Protein AF-A0A2L0BEW5-F1 (afdb_monomer_lite)

Secondary structure (DSSP, 8-state):
-HHHHHHHHHHHB-HHHHHHHHH-HHHHHHHHHHHHHHHHHHHHHHHH-TT-------SS-HHHHHHHHHHHTT--TTSPB---HHHHHHHHHHHHHH--SS--SSHHHHHHHHHHHHHHHHHHHHHS-HHIIIIII---HHHHHHHHHHHHHHHHHTSPPTT--HHHHHHHHHHHHHHHS-S-----TTS-S-----SHHHHHHHHTT-SS-SS----PPP-GGGG-

Sequence (228 aa):
FIETSCRHLRRIFNEDVIRQLMGSGEVISELEREWEQLQKDREALRQIFPSGESKVALPCNLQRMIWNVQKIFHINKRVATDLSPLRVIQGVRELLQKCLIVAGDDHLSKQANENATLLFQCLVRSTLCTKLVSEEFRLSTEAFEWLIGEIETRFQQAQVNPGEMVGALAAQSLGEPATQMTLNTFHFAGVSSKNVTLGVPRLKEIINISKKPKAPSLTVFLTGVAAR

Organism: NCBI:txid2055684

Radius of gyration: 24.94 Å; chains: 1; bounding box: 55×38×66 Å

Structure (mmCIF, N/CA/C/O backbone):
data_AF-A0A2L0BEW5-F1
#
_entry.id   AF-A0A2L0BEW5-F1
#
loop_
_atom_site.group_PDB
_atom_site.id
_atom_site.type_symbol
_atom_site.label_atom_id
_atom_site.label_alt_id
_atom_site.label_comp_id
_atom_site.label_asym_id
_atom_site.label_entity_id
_atom_site.label_seq_id
_atom_site.pdbx_PDB_ins_code
_atom_site.Cartn_x
_atom_site.Cartn_y
_atom_site.Cartn_z
_atom_site.occupancy
_atom_site.B_iso_or_equiv
_atom_site.auth_seq_id
_atom_site.auth_comp_id
_atom_site.auth_asym_id
_atom_site.auth_atom_id
_atom_site.pdbx_PDB_model_num
ATOM 1 N N . PHE A 1 1 ? -3.597 -14.536 -34.373 1.00 34.50 1 PHE A N 1
ATOM 2 C CA . PHE A 1 1 ? -3.326 -14.084 -32.991 1.00 34.50 1 PHE A CA 1
ATOM 3 C C . PHE A 1 1 ? -1.874 -13.642 -32.775 1.00 34.50 1 PHE A C 1
ATOM 5 O O . PHE A 1 1 ? -1.685 -12.578 -32.201 1.00 34.50 1 PHE A O 1
ATOM 12 N N . ILE A 1 2 ? -0.859 -14.363 -33.276 1.00 33.19 2 ILE A N 1
ATOM 13 C CA . ILE A 1 2 ? 0.565 -13.995 -33.099 1.00 33.19 2 ILE A CA 1
ATOM 14 C C . ILE A 1 2 ? 0.977 -12.764 -33.942 1.00 33.19 2 ILE A C 1
ATOM 16 O O . ILE A 1 2 ? 1.593 -11.841 -33.416 1.00 33.19 2 ILE A O 1
ATOM 20 N N . GLU A 1 3 ? 0.556 -12.663 -35.211 1.00 29.91 3 GLU A N 1
ATOM 21 C CA . GLU A 1 3 ? 0.899 -11.508 -36.074 1.00 29.91 3 GLU A CA 1
ATOM 22 C C . GLU A 1 3 ? 0.332 -10.165 -35.578 1.00 29.91 3 GLU A C 1
ATOM 24 O O . GLU A 1 3 ? 0.984 -9.123 -35.682 1.00 29.91 3 GLU A O 1
ATOM 29 N N . THR A 1 4 ? -0.870 -10.183 -34.994 1.00 41.12 4 THR A N 1
ATOM 30 C CA . THR A 1 4 ? -1.498 -9.009 -34.371 1.00 41.12 4 THR A CA 1
ATOM 31 C C . THR A 1 4 ? -0.741 -8.548 -33.122 1.00 41.12 4 THR A C 1
ATOM 33 O O . THR A 1 4 ? -0.600 -7.342 -32.923 1.00 41.12 4 THR A O 1
ATOM 36 N N . SER A 1 5 ? -0.178 -9.478 -32.338 1.00 59.88 5 SER A N 1
ATOM 37 C CA . SER A 1 5 ? 0.669 -9.152 -31.181 1.00 59.88 5 SER A CA 1
ATOM 38 C C . SER A 1 5 ? 2.030 -8.593 -31.592 1.00 59.88 5 SER A C 1
ATOM 40 O O . SER A 1 5 ? 2.465 -7.599 -31.022 1.00 59.88 5 SER A O 1
ATOM 42 N N . CYS A 1 6 ? 2.689 -9.136 -32.622 1.00 59.78 6 CYS A N 1
ATOM 43 C CA . CYS A 1 6 ? 3.991 -8.621 -33.069 1.00 59.78 6 CYS A CA 1
ATOM 44 C C . CYS A 1 6 ? 3.913 -7.181 -33.599 1.00 59.78 6 CYS A C 1
ATOM 46 O O . CYS A 1 6 ? 4.795 -6.371 -33.317 1.00 59.78 6 CYS A O 1
ATOM 48 N N . ARG A 1 7 ? 2.849 -6.827 -34.337 1.00 68.75 7 ARG A N 1
ATOM 49 C CA . ARG A 1 7 ? 2.647 -5.446 -34.813 1.00 68.75 7 ARG A CA 1
ATOM 50 C C . ARG A 1 7 ? 2.382 -4.475 -33.659 1.00 68.75 7 ARG A C 1
ATOM 52 O O . ARG A 1 7 ? 2.822 -3.330 -33.719 1.00 68.75 7 ARG A O 1
ATOM 59 N N . HIS A 1 8 ? 1.670 -4.927 -32.629 1.00 78.38 8 HIS A N 1
ATOM 60 C CA . HIS A 1 8 ? 1.409 -4.152 -31.415 1.00 78.38 8 HIS A CA 1
ATOM 61 C C . HIS A 1 8 ? 2.692 -3.933 -30.604 1.00 78.38 8 HIS A C 1
ATOM 63 O O . HIS A 1 8 ? 3.023 -2.794 -30.289 1.00 78.38 8 HIS A O 1
ATOM 69 N N . LEU A 1 9 ? 3.488 -4.983 -30.390 1.00 77.62 9 LEU A N 1
ATOM 70 C CA . LEU A 1 9 ? 4.777 -4.904 -29.693 1.00 77.62 9 LEU A CA 1
ATOM 71 C C . LEU A 1 9 ? 5.777 -3.981 -30.408 1.00 77.62 9 LEU A C 1
ATOM 73 O O . LEU A 1 9 ? 6.430 -3.183 -29.746 1.00 77.62 9 LEU A O 1
ATOM 77 N N . ARG A 1 10 ? 5.816 -3.987 -31.749 1.00 79.62 10 ARG A N 1
ATOM 78 C CA . ARG A 1 10 ? 6.629 -3.055 -32.565 1.00 79.62 10 ARG A CA 1
ATOM 79 C C . ARG A 1 10 ? 6.253 -1.580 -32.434 1.00 79.62 10 ARG A C 1
ATOM 81 O O . ARG A 1 10 ? 7.044 -0.722 -32.801 1.00 79.62 10 ARG A O 1
ATOM 88 N N . ARG A 1 11 ? 5.056 -1.263 -31.933 1.00 82.81 11 ARG A N 1
ATOM 89 C CA . ARG A 1 11 ? 4.660 0.121 -31.613 1.00 82.81 11 ARG A CA 1
ATOM 90 C C . ARG A 1 11 ? 5.067 0.538 -30.205 1.00 82.81 11 ARG A C 1
ATOM 92 O O . ARG A 1 11 ? 4.994 1.719 -29.885 1.00 82.81 11 ARG A O 1
ATOM 99 N N . ILE A 1 12 ? 5.377 -0.433 -29.353 1.00 83.50 12 ILE A N 1
ATOM 100 C CA . ILE A 1 12 ? 5.594 -0.237 -27.923 1.00 83.50 12 ILE A CA 1
ATOM 101 C C . ILE A 1 12 ? 7.079 -0.254 -27.613 1.00 83.50 12 ILE A C 1
ATOM 103 O O . ILE A 1 12 ? 7.529 0.613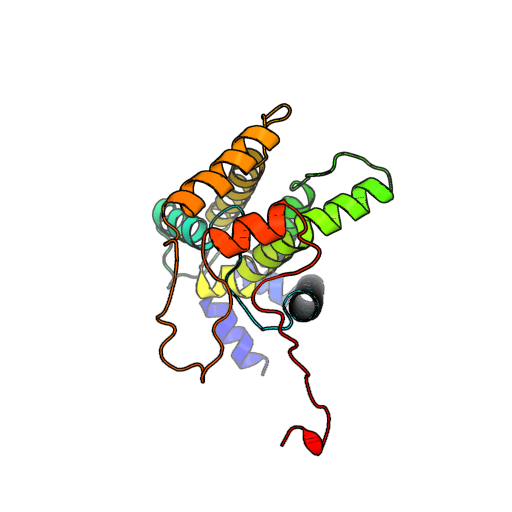 -26.879 1.00 83.50 12 ILE A O 1
ATOM 107 N N . PHE A 1 13 ? 7.815 -1.206 -28.174 1.00 87.75 13 PHE A N 1
ATOM 108 C CA . PHE A 1 13 ? 9.199 -1.489 -27.828 1.00 87.75 13 PHE A CA 1
ATOM 109 C C . PHE A 1 13 ? 10.140 -1.239 -29.002 1.00 87.75 13 PHE A C 1
ATOM 111 O O . PHE A 1 13 ? 9.753 -1.366 -30.166 1.00 87.75 13 PHE A O 1
ATOM 118 N N . ASN A 1 14 ? 11.392 -0.926 -28.680 1.00 88.62 14 ASN A N 1
ATOM 119 C CA . ASN A 1 14 ? 12.467 -0.858 -29.663 1.00 88.62 14 ASN A CA 1
ATOM 120 C C . ASN A 1 14 ? 12.788 -2.247 -30.245 1.00 88.62 14 ASN A C 1
ATOM 122 O O . ASN A 1 14 ? 12.535 -3.280 -29.620 1.00 88.62 14 ASN A O 1
ATOM 126 N N . GLU A 1 15 ? 13.386 -2.271 -31.440 1.00 84.56 15 GLU A N 1
ATOM 127 C CA . GLU A 1 15 ? 13.780 -3.502 -32.149 1.00 84.56 15 GLU A CA 1
ATOM 128 C C . GLU A 1 15 ? 14.631 -4.442 -31.279 1.00 84.56 15 GLU A C 1
ATOM 130 O O . GLU A 1 15 ? 14.416 -5.655 -31.300 1.00 84.56 15 GLU A O 1
ATOM 135 N N . ASP A 1 16 ? 15.543 -3.895 -30.471 1.00 85.12 16 ASP A N 1
ATOM 136 C CA . ASP A 1 16 ? 16.427 -4.681 -29.603 1.00 85.12 16 ASP A CA 1
ATOM 137 C C . ASP A 1 16 ? 15.654 -5.433 -28.513 1.00 85.12 16 ASP A C 1
ATOM 139 O O . ASP A 1 16 ? 15.855 -6.633 -28.312 1.00 85.12 16 ASP A O 1
ATOM 143 N N . VAL A 1 17 ? 14.698 -4.760 -27.866 1.00 85.00 17 VAL A N 1
ATOM 144 C CA . VAL A 1 17 ? 13.831 -5.368 -26.846 1.00 85.00 17 VAL A CA 1
ATOM 145 C C . VAL A 1 17 ? 12.940 -6.436 -27.481 1.00 85.00 17 VAL A C 1
ATOM 147 O O . VAL A 1 17 ? 12.744 -7.507 -26.914 1.00 85.00 17 VAL A O 1
ATOM 150 N N . ILE A 1 18 ? 12.442 -6.204 -28.696 1.00 85.00 18 ILE A N 1
ATOM 151 C CA . ILE A 1 18 ? 11.604 -7.177 -29.410 1.00 85.00 18 ILE A CA 1
ATOM 152 C C . ILE A 1 18 ? 12.392 -8.435 -29.764 1.00 85.00 18 ILE A C 1
ATOM 154 O O . ILE A 1 18 ? 11.862 -9.537 -29.625 1.00 85.00 18 ILE A O 1
ATOM 158 N N . ARG A 1 19 ? 13.655 -8.300 -30.179 1.00 84.44 19 ARG A N 1
ATOM 159 C CA . ARG A 1 19 ? 14.526 -9.459 -30.422 1.00 84.44 19 ARG A CA 1
ATOM 160 C C . ARG A 1 19 ? 14.733 -10.277 -29.154 1.00 84.44 19 ARG A C 1
ATOM 162 O O . ARG A 1 19 ? 14.649 -11.498 -29.224 1.00 84.44 19 ARG A O 1
ATOM 169 N N . GLN A 1 20 ? 14.925 -9.627 -28.007 1.00 82.12 20 GLN A N 1
ATOM 170 C CA . GLN A 1 20 ? 15.016 -10.319 -26.717 1.00 82.12 20 GLN A CA 1
ATOM 171 C C . GLN A 1 20 ? 13.705 -11.030 -26.355 1.00 82.12 20 GLN A C 1
ATOM 173 O O . GLN A 1 20 ? 13.729 -12.188 -25.948 1.00 82.12 20 GLN A O 1
ATOM 178 N N . LEU A 1 21 ? 12.556 -10.381 -26.568 1.00 80.81 21 LEU A N 1
ATOM 179 C CA . LEU A 1 21 ? 11.240 -10.967 -26.294 1.00 80.81 21 LEU A CA 1
ATOM 180 C C . LEU A 1 21 ? 10.925 -12.175 -27.180 1.00 80.81 21 LEU A C 1
ATOM 182 O O . LEU A 1 21 ? 10.308 -13.130 -26.719 1.00 80.81 21 LEU A O 1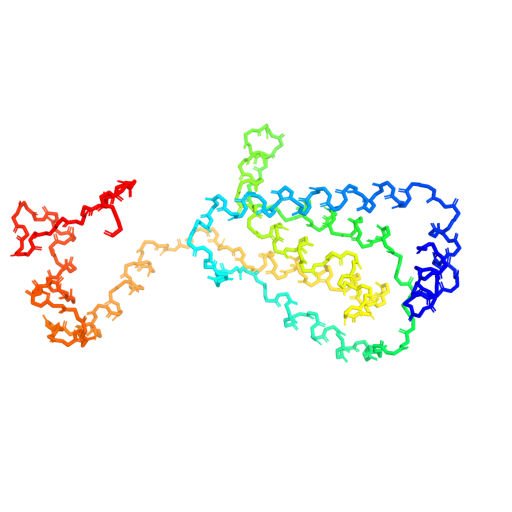
ATOM 186 N N . MET A 1 22 ? 11.329 -12.136 -28.451 1.00 79.44 22 MET A N 1
ATOM 187 C CA . MET A 1 22 ? 11.091 -13.228 -29.399 1.00 79.44 22 MET A CA 1
ATOM 188 C C . MET A 1 22 ? 12.136 -14.346 -29.302 1.00 79.44 22 MET A C 1
ATOM 190 O O . MET A 1 22 ? 11.840 -15.477 -29.678 1.00 79.44 22 MET A O 1
ATOM 194 N N . GLY A 1 23 ? 13.348 -14.039 -28.832 1.00 73.69 23 GLY A N 1
ATOM 195 C CA . GLY A 1 23 ? 14.458 -14.989 -28.733 1.00 73.69 23 GLY A CA 1
ATOM 196 C C . GLY A 1 23 ? 14.490 -15.803 -27.437 1.00 73.69 23 GLY A C 1
ATOM 197 O O . GLY A 1 23 ? 15.063 -16.890 -27.430 1.00 73.69 23 GLY A O 1
ATOM 198 N N . SER A 1 24 ? 13.862 -15.317 -26.362 1.00 76.50 24 SER A N 1
ATOM 199 C CA . SER A 1 24 ? 14.002 -15.895 -25.021 1.00 76.50 24 SER A CA 1
ATOM 200 C C . SER A 1 24 ? 12.669 -16.401 -24.464 1.00 76.50 24 SER A C 1
ATOM 202 O O . SER A 1 24 ? 11.843 -15.621 -23.991 1.00 76.50 24 SER A O 1
ATOM 204 N N . GLY A 1 25 ? 12.479 -17.726 -24.435 1.00 77.38 25 GLY A N 1
ATOM 205 C CA . GLY A 1 25 ? 11.304 -18.361 -23.810 1.00 77.38 25 GLY A CA 1
ATOM 206 C C . GLY A 1 25 ? 11.171 -18.086 -22.303 1.00 77.38 25 GLY A C 1
ATOM 207 O O . GLY A 1 25 ? 10.070 -18.112 -21.759 1.00 77.38 25 GLY A O 1
ATOM 208 N N . GLU A 1 26 ? 12.277 -17.737 -21.642 1.00 84.69 26 GLU A N 1
ATOM 209 C CA . GLU A 1 26 ? 12.308 -17.320 -20.237 1.00 84.69 26 GLU A CA 1
ATOM 210 C C . GLU A 1 26 ? 11.461 -16.064 -19.974 1.00 84.69 26 GLU A C 1
ATOM 212 O O . GLU A 1 26 ? 10.793 -15.978 -18.945 1.00 84.69 26 GLU A O 1
ATOM 217 N N . VAL A 1 27 ? 11.407 -15.118 -20.922 1.00 84.12 27 VAL A N 1
ATOM 218 C CA . VAL A 1 27 ? 10.650 -13.869 -20.737 1.00 84.12 27 VAL A CA 1
ATOM 219 C C . VAL A 1 27 ? 9.151 -14.132 -20.679 1.00 84.12 27 VAL A C 1
ATOM 221 O O . VAL A 1 27 ? 8.446 -13.540 -19.865 1.00 84.12 27 VAL A O 1
ATOM 224 N N . ILE A 1 28 ? 8.665 -15.042 -21.523 1.00 84.75 28 ILE A N 1
ATOM 225 C CA . ILE A 1 28 ? 7.252 -15.426 -21.546 1.00 84.75 28 ILE A CA 1
ATOM 226 C C . ILE A 1 28 ? 6.880 -16.089 -20.217 1.00 84.75 28 ILE A C 1
ATOM 228 O O . ILE A 1 28 ? 5.874 -15.721 -19.619 1.00 84.75 28 ILE A O 1
ATOM 232 N N . SER A 1 29 ? 7.735 -16.979 -19.706 1.00 90.12 29 SER A N 1
ATOM 233 C CA . SER A 1 29 ? 7.512 -17.631 -18.412 1.00 90.12 29 SER A CA 1
ATOM 234 C C . SER A 1 29 ? 7.503 -16.638 -17.239 1.00 90.12 29 SER A C 1
ATOM 236 O O . SER A 1 29 ? 6.677 -16.753 -16.337 1.00 90.12 29 SER A O 1
ATOM 238 N N . GLU A 1 30 ? 8.377 -15.626 -17.234 1.00 90.38 30 GLU A N 1
ATOM 239 C CA . GLU A 1 30 ? 8.349 -14.567 -16.212 1.00 90.38 30 GLU A CA 1
ATOM 240 C C . GLU A 1 30 ? 7.086 -13.698 -16.283 1.00 90.38 30 GLU A C 1
ATOM 242 O O . GLU A 1 30 ? 6.524 -13.360 -15.241 1.00 90.38 30 GLU A O 1
ATOM 247 N N . LEU A 1 31 ? 6.606 -13.376 -17.488 1.00 89.56 31 LEU A N 1
ATOM 248 C CA . LEU A 1 31 ? 5.357 -12.631 -17.685 1.00 89.56 31 LEU A CA 1
ATOM 249 C C . LEU A 1 31 ? 4.130 -13.430 -17.231 1.00 89.56 31 LEU A C 1
ATOM 251 O O . LEU A 1 31 ? 3.224 -12.872 -16.611 1.00 89.56 31 LEU A O 1
ATOM 255 N N . GLU A 1 32 ? 4.101 -14.735 -17.501 1.00 91.56 32 GLU A N 1
ATOM 256 C CA . GLU A 1 32 ? 3.056 -15.631 -16.994 1.00 91.56 32 GLU A CA 1
ATOM 257 C C . GLU A 1 32 ? 3.072 -15.680 -15.462 1.00 91.56 32 GLU A C 1
ATOM 259 O O . GLU A 1 32 ? 2.025 -15.524 -14.832 1.00 91.56 32 GLU A O 1
ATOM 264 N N . ARG A 1 33 ? 4.258 -15.773 -14.846 1.00 93.81 33 ARG A N 1
ATOM 265 C CA . ARG A 1 33 ? 4.409 -15.707 -13.383 1.00 93.81 33 ARG A CA 1
ATOM 266 C C . ARG A 1 33 ? 3.931 -14.377 -12.795 1.00 93.81 33 ARG A C 1
ATOM 268 O O . ARG A 1 33 ? 3.286 -14.372 -11.747 1.00 93.81 33 ARG A O 1
ATOM 275 N N . GLU A 1 34 ? 4.235 -13.251 -13.444 1.00 94.44 34 GLU A N 1
ATOM 276 C CA . GLU A 1 34 ? 3.718 -11.934 -13.045 1.00 94.44 34 GLU A CA 1
ATOM 277 C C . GLU A 1 34 ? 2.183 -11.919 -13.080 1.00 94.44 34 GLU A C 1
ATOM 279 O O . GLU A 1 34 ? 1.541 -11.490 -12.117 1.00 94.44 34 GLU A O 1
ATOM 284 N N . TRP A 1 35 ? 1.590 -12.427 -14.162 1.00 93.88 35 TRP A N 1
ATOM 285 C CA . TRP A 1 35 ? 0.140 -12.491 -14.325 1.00 93.88 35 TRP A CA 1
ATOM 286 C C . TRP A 1 35 ? -0.534 -13.361 -13.258 1.00 93.88 35 TRP A C 1
ATOM 288 O O . TRP A 1 35 ? -1.509 -12.931 -12.637 1.00 93.88 35 TRP A O 1
ATOM 298 N N . GLU A 1 36 ? -0.003 -14.556 -12.997 1.00 96.44 36 GLU A N 1
ATOM 299 C CA . GLU A 1 36 ? -0.511 -15.446 -11.950 1.00 96.44 36 GLU A CA 1
ATOM 300 C C . GLU A 1 36 ? -0.466 -14.785 -10.569 1.00 96.44 36 GLU A C 1
ATOM 302 O O . GLU A 1 36 ? -1.415 -14.909 -9.790 1.00 96.44 36 GLU A O 1
ATOM 307 N N . GLN A 1 37 ? 0.606 -14.049 -10.261 1.00 95.25 37 GLN A N 1
ATOM 308 C CA . GLN A 1 37 ? 0.708 -13.313 -9.003 1.00 95.25 37 GLN A CA 1
ATOM 309 C C . GLN A 1 37 ? -0.359 -12.217 -8.902 1.00 95.25 37 GLN A C 1
ATOM 311 O O . GLN A 1 37 ? -1.030 -12.111 -7.878 1.00 95.25 37 GLN A O 1
ATOM 316 N N . LEU A 1 38 ? -0.572 -11.435 -9.963 1.00 95.06 38 LEU A N 1
ATOM 317 C CA . LEU A 1 38 ? -1.615 -10.403 -9.994 1.00 95.06 38 LEU A CA 1
ATOM 318 C C . LEU A 1 38 ? -3.022 -10.994 -9.843 1.00 95.06 38 LEU A C 1
ATO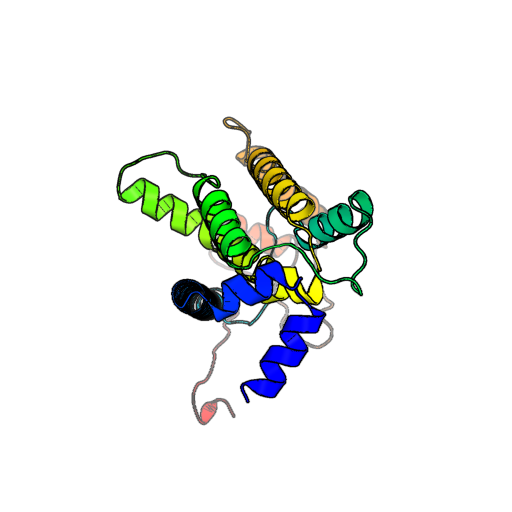M 320 O O . LEU A 1 38 ? -3.894 -10.378 -9.224 1.00 95.06 38 LEU A O 1
ATOM 324 N N . GLN A 1 39 ? -3.256 -12.187 -10.391 1.00 96.19 39 GLN A N 1
ATOM 325 C CA . GLN A 1 39 ? -4.522 -12.889 -10.223 1.00 96.19 39 GLN A CA 1
ATOM 326 C C . GLN A 1 39 ? -4.743 -13.304 -8.761 1.00 96.19 39 GLN A C 1
ATOM 328 O O . GLN A 1 39 ? -5.821 -13.048 -8.219 1.00 96.19 39 GLN A O 1
ATOM 333 N N . LYS A 1 40 ? -3.720 -13.859 -8.100 1.00 95.62 40 LYS A N 1
ATOM 334 C CA . LYS A 1 40 ? -3.767 -14.194 -6.666 1.00 95.62 40 LYS A CA 1
ATOM 335 C C . LYS A 1 40 ? -4.008 -12.955 -5.804 1.00 95.62 40 LYS A C 1
ATOM 337 O O . LYS A 1 40 ? -4.892 -12.967 -4.950 1.00 95.62 40 LYS A O 1
ATOM 342 N N . ASP A 1 41 ? -3.292 -11.866 -6.078 1.00 94.94 41 ASP A N 1
ATOM 343 C CA . ASP A 1 41 ? -3.450 -10.592 -5.368 1.00 94.94 41 ASP A CA 1
ATOM 344 C C . ASP A 1 41 ? -4.887 -10.057 -5.522 1.00 94.94 41 ASP A C 1
ATOM 346 O O . ASP A 1 41 ? -5.502 -9.595 -4.560 1.00 94.94 41 ASP A O 1
ATOM 350 N N . ARG A 1 42 ? -5.481 -10.180 -6.717 1.00 93.62 42 ARG A N 1
ATOM 351 C CA . ARG A 1 42 ? -6.878 -9.797 -6.975 1.00 93.62 42 ARG A CA 1
ATOM 352 C C . ARG A 1 42 ? -7.874 -10.646 -6.184 1.00 93.62 42 ARG A C 1
ATOM 354 O O . ARG A 1 42 ? -8.869 -10.108 -5.694 1.00 93.62 42 ARG A O 1
ATOM 361 N N . GLU A 1 43 ? -7.660 -11.954 -6.102 1.00 94.00 43 GLU A N 1
ATOM 362 C CA . GLU A 1 43 ? -8.512 -12.860 -5.323 1.00 94.00 43 GLU A CA 1
ATOM 363 C C . GLU A 1 43 ? -8.432 -12.538 -3.827 1.00 94.00 43 GLU A C 1
ATOM 365 O O . GLU A 1 43 ? -9.472 -12.385 -3.185 1.00 94.00 43 GLU A O 1
ATOM 370 N N . ALA A 1 44 ? -7.225 -12.313 -3.303 1.00 92.62 44 ALA A N 1
ATOM 371 C CA . ALA A 1 44 ? -7.010 -11.888 -1.923 1.00 92.62 44 ALA A CA 1
ATOM 372 C C . ALA A 1 44 ? -7.699 -10.546 -1.624 1.00 92.62 44 ALA A C 1
ATOM 374 O O . ALA A 1 44 ? -8.436 -10.425 -0.647 1.00 92.62 44 ALA A O 1
ATOM 375 N N . LEU A 1 45 ? -7.552 -9.547 -2.500 1.00 92.00 45 LEU A N 1
ATOM 376 C CA . LEU A 1 45 ? -8.194 -8.240 -2.322 1.00 92.00 45 LEU A CA 1
ATOM 377 C C . LEU A 1 45 ? -9.724 -8.321 -2.301 1.00 92.00 45 LEU A C 1
ATOM 379 O O . LEU A 1 45 ? -10.355 -7.570 -1.564 1.00 92.00 45 LEU A O 1
ATOM 383 N N . ARG A 1 46 ? -10.336 -9.236 -3.061 1.00 91.94 46 ARG A N 1
ATOM 384 C CA . ARG A 1 46 ? -11.794 -9.457 -3.027 1.00 91.94 46 ARG A CA 1
ATOM 385 C C . ARG A 1 46 ? -12.271 -10.066 -1.713 1.00 91.94 46 ARG A C 1
ATOM 387 O O . ARG A 1 46 ? -13.406 -9.818 -1.318 1.00 91.94 46 ARG A O 1
ATOM 394 N N . GLN A 1 47 ? -11.423 -10.851 -1.052 1.00 91.50 47 GLN A N 1
ATOM 395 C CA . GLN A 1 47 ? -11.707 -11.369 0.285 1.00 91.50 47 GLN A CA 1
ATOM 396 C C . GLN A 1 47 ? -11.532 -10.282 1.353 1.00 91.50 47 GLN A C 1
ATOM 398 O O . GLN A 1 47 ? -12.342 -10.204 2.272 1.00 91.50 47 GLN A O 1
ATOM 403 N N . ILE A 1 48 ? -10.521 -9.416 1.209 1.00 90.94 48 ILE A N 1
ATOM 404 C CA . ILE A 1 48 ? -10.251 -8.305 2.138 1.00 90.94 48 ILE A CA 1
ATOM 405 C C . ILE A 1 48 ? -11.319 -7.203 2.024 1.00 90.94 48 ILE A C 1
ATOM 407 O O . ILE A 1 48 ? -11.781 -6.688 3.040 1.00 90.94 48 ILE A O 1
ATOM 411 N N . PHE A 1 49 ? -11.743 -6.861 0.802 1.00 92.25 49 PHE A N 1
ATOM 412 C CA . PHE A 1 49 ? -12.741 -5.824 0.513 1.00 92.25 49 PHE A CA 1
ATOM 413 C C . PHE A 1 49 ? -14.014 -6.422 -0.116 1.00 92.25 49 PHE A C 1
ATOM 415 O O . PHE A 1 49 ? -14.271 -6.224 -1.309 1.00 92.25 49 PHE A O 1
ATOM 422 N N . PRO A 1 50 ? -14.858 -7.124 0.665 1.00 87.50 50 PRO A N 1
ATOM 423 C CA . PRO A 1 50 ? -16.054 -7.794 0.147 1.00 87.50 50 PRO A CA 1
ATOM 424 C C . PRO A 1 50 ? -17.119 -6.819 -0.379 1.00 87.50 50 PRO A C 1
ATOM 426 O O . PRO A 1 50 ? -17.924 -7.183 -1.233 1.00 87.50 50 PRO A O 1
ATOM 429 N N . SER A 1 51 ? -17.119 -5.571 0.100 1.00 85.25 51 SER A N 1
ATOM 430 C CA . SER A 1 51 ? -18.015 -4.499 -0.357 1.00 85.25 51 SER A CA 1
ATOM 431 C C . SER A 1 51 ? -17.620 -3.900 -1.713 1.00 85.25 51 SER A C 1
ATOM 433 O O . SER A 1 51 ? -18.414 -3.171 -2.304 1.00 85.25 51 SER A O 1
ATOM 435 N N . GLY A 1 52 ? -16.412 -4.188 -2.214 1.00 82.50 52 GLY A N 1
ATOM 436 C CA . GLY A 1 52 ? -15.899 -3.636 -3.470 1.00 82.50 52 GLY A CA 1
ATOM 437 C C . GLY A 1 52 ? -15.455 -2.171 -3.393 1.00 82.50 52 GLY A C 1
ATOM 438 O O . GLY A 1 52 ? -15.315 -1.525 -4.431 1.00 82.50 52 GLY A O 1
ATOM 439 N N . GLU A 1 53 ? -15.235 -1.626 -2.194 1.00 84.50 53 GLU A N 1
ATOM 440 C CA . GLU A 1 53 ? -14.717 -0.268 -2.042 1.00 84.50 53 GLU A CA 1
ATOM 441 C C . GLU A 1 53 ? -13.265 -0.179 -2.538 1.00 84.50 53 GLU A C 1
ATOM 443 O O . GLU A 1 53 ? -12.370 -0.853 -2.037 1.00 84.50 53 GLU A O 1
ATOM 448 N N . SER A 1 54 ? -13.030 0.656 -3.553 1.00 78.38 54 SER A N 1
ATOM 449 C CA . SER A 1 54 ? -11.722 0.783 -4.209 1.00 78.38 54 SER A CA 1
ATOM 450 C C . SER A 1 54 ? -10.864 1.926 -3.662 1.00 78.38 54 SER A C 1
ATOM 452 O O . SER A 1 54 ? -9.738 2.124 -4.118 1.00 78.38 54 SER A O 1
ATOM 454 N N . LYS A 1 55 ? -11.403 2.738 -2.746 1.00 85.00 55 LYS A N 1
ATOM 455 C CA . LYS A 1 55 ? -10.700 3.885 -2.166 1.00 85.00 55 LYS A CA 1
ATOM 456 C C . LYS A 1 55 ? -10.046 3.462 -0.861 1.00 85.00 55 LYS A C 1
ATOM 458 O O . LYS A 1 55 ? -10.713 3.315 0.153 1.00 85.00 55 LYS A O 1
ATOM 463 N N . VAL A 1 56 ? -8.730 3.300 -0.904 1.00 87.50 56 VAL A N 1
ATOM 464 C CA . VAL A 1 56 ? -7.909 2.938 0.252 1.00 87.50 56 VAL A CA 1
ATOM 465 C C . VAL A 1 56 ? -6.856 4.012 0.502 1.00 87.50 56 VAL A C 1
ATOM 467 O O . VAL A 1 56 ? -6.316 4.596 -0.440 1.00 87.50 56 VAL A O 1
ATOM 470 N N . ALA A 1 57 ? -6.572 4.288 1.774 1.00 89.75 57 ALA A N 1
ATOM 471 C CA . ALA A 1 57 ? -5.475 5.163 2.163 1.00 89.75 57 ALA A CA 1
ATOM 472 C C . ALA A 1 57 ? -4.187 4.336 2.221 1.00 89.75 57 ALA A C 1
ATOM 474 O O . ALA A 1 57 ? -4.042 3.469 3.080 1.00 89.75 57 ALA A O 1
ATOM 475 N N . LEU A 1 58 ? -3.271 4.587 1.287 1.00 91.88 58 LEU A N 1
ATOM 476 C CA . LEU A 1 58 ? -1.974 3.921 1.216 1.00 91.88 58 LEU A CA 1
ATOM 477 C C . LEU A 1 58 ? -0.850 4.961 1.151 1.00 91.88 58 LEU A C 1
ATOM 479 O O . LEU A 1 58 ? -1.062 6.056 0.615 1.00 91.88 58 LEU A O 1
ATOM 483 N N . PRO A 1 59 ? 0.339 4.641 1.695 1.00 90.50 59 PRO A N 1
ATOM 484 C CA . PRO A 1 59 ? 1.500 5.505 1.566 1.00 90.50 59 PRO A CA 1
ATOM 485 C C . PRO A 1 59 ? 1.922 5.589 0.097 1.00 90.50 59 PRO A C 1
ATOM 487 O O . PRO A 1 59 ? 1.752 4.637 -0.660 1.00 90.50 59 PRO A O 1
ATOM 490 N N . CYS A 1 60 ? 2.527 6.717 -0.277 1.00 90.31 60 CYS A N 1
ATOM 491 C CA . CYS A 1 60 ? 3.023 7.004 -1.627 1.00 90.31 60 CYS A CA 1
ATOM 492 C C . CYS A 1 60 ? 1.925 7.045 -2.710 1.00 90.31 60 CYS A C 1
ATOM 494 O O . CYS A 1 60 ? 1.379 6.034 -3.145 1.00 90.31 60 CYS A O 1
ATOM 496 N N . ASN A 1 61 ? 1.646 8.237 -3.244 1.00 94.06 61 ASN A N 1
ATOM 497 C CA . ASN A 1 61 ? 0.743 8.369 -4.388 1.00 94.06 61 ASN A CA 1
ATOM 498 C C . ASN A 1 61 ? 1.474 8.003 -5.694 1.00 94.06 61 ASN A C 1
ATOM 500 O O . ASN A 1 61 ? 2.019 8.878 -6.372 1.00 94.06 61 ASN A O 1
ATOM 504 N N . LEU A 1 62 ? 1.459 6.713 -6.049 1.00 93.56 62 LEU A N 1
ATOM 505 C CA . LEU A 1 62 ? 2.157 6.190 -7.230 1.00 93.56 62 LEU A CA 1
ATOM 506 C C . LEU A 1 62 ? 1.730 6.884 -8.529 1.00 93.56 62 LEU A C 1
ATOM 508 O O . LEU A 1 62 ? 2.575 7.192 -9.362 1.00 93.56 62 LEU A O 1
ATOM 512 N N . GLN A 1 63 ? 0.441 7.203 -8.688 1.00 93.06 63 GLN A N 1
ATOM 513 C CA . GLN A 1 63 ? -0.053 7.904 -9.880 1.00 93.06 63 GLN A CA 1
ATOM 514 C C . GLN A 1 63 ? 0.603 9.279 -10.041 1.00 93.06 63 GLN A C 1
ATOM 516 O O . GLN A 1 63 ? 1.046 9.641 -11.132 1.00 93.06 63 GLN A O 1
ATOM 521 N N . ARG A 1 64 ? 0.709 10.039 -8.945 1.00 94.88 64 ARG A N 1
ATOM 522 C CA . ARG A 1 64 ? 1.378 11.345 -8.943 1.00 94.88 64 ARG A CA 1
ATOM 523 C C . ARG A 1 64 ? 2.874 11.211 -9.210 1.00 94.88 64 ARG A C 1
ATOM 525 O O . ARG A 1 64 ? 3.434 12.031 -9.928 1.00 94.88 64 ARG A O 1
ATOM 532 N N . MET A 1 65 ? 3.515 10.192 -8.649 1.00 95.25 65 MET A N 1
ATOM 533 C CA . MET A 1 65 ? 4.945 9.952 -8.848 1.00 95.25 65 MET A CA 1
ATOM 534 C C . MET A 1 65 ? 5.257 9.601 -10.302 1.00 95.25 65 MET A C 1
ATOM 536 O O . MET A 1 65 ? 6.136 10.215 -10.896 1.00 95.25 65 MET A O 1
ATOM 540 N N . ILE A 1 66 ? 4.473 8.711 -10.914 1.00 95.00 66 ILE A N 1
ATOM 541 C CA . ILE A 1 66 ? 4.586 8.370 -12.340 1.00 95.00 66 ILE A CA 1
ATOM 542 C C . ILE A 1 66 ? 4.393 9.617 -13.207 1.00 95.00 66 ILE A C 1
ATOM 544 O O . ILE A 1 66 ? 5.155 9.850 -14.144 1.00 95.00 66 ILE A O 1
ATOM 548 N N . TRP A 1 67 ? 3.411 10.458 -12.876 1.00 95.00 67 TRP A N 1
ATOM 549 C CA . TRP A 1 67 ? 3.198 11.716 -13.588 1.00 95.00 67 TRP A CA 1
ATOM 550 C C . TRP A 1 67 ? 4.395 12.672 -13.457 1.00 95.00 67 TRP A C 1
ATOM 552 O O . TRP A 1 67 ? 4.817 13.255 -14.455 1.00 95.00 67 TRP A O 1
ATOM 562 N N . ASN A 1 68 ? 4.985 12.802 -12.263 1.00 95.56 68 ASN A N 1
ATOM 563 C CA . ASN A 1 68 ? 6.193 13.607 -12.056 1.00 95.56 68 ASN A CA 1
ATOM 564 C C . ASN A 1 68 ? 7.359 13.089 -12.910 1.00 95.56 68 ASN A C 1
ATOM 566 O O . ASN A 1 68 ? 8.019 13.879 -13.579 1.00 95.56 68 ASN A O 1
ATOM 570 N N . VAL A 1 69 ? 7.571 11.772 -12.944 1.00 95.31 69 VAL A N 1
ATOM 571 C CA . VAL A 1 69 ? 8.610 11.128 -13.764 1.00 95.31 69 VAL A CA 1
ATOM 572 C C . VAL A 1 69 ? 8.415 11.437 -15.242 1.00 95.31 69 VAL A C 1
ATOM 574 O O . VAL A 1 69 ? 9.348 11.870 -15.914 1.00 95.31 69 VAL A O 1
ATOM 577 N N . GLN A 1 70 ? 7.186 11.317 -15.744 1.00 93.94 70 GLN A N 1
ATOM 578 C CA . GLN A 1 70 ? 6.870 11.667 -17.130 1.00 93.94 70 GLN A CA 1
ATOM 579 C C . GLN A 1 70 ? 7.203 13.122 -17.466 1.00 93.94 70 GLN A C 1
ATOM 581 O O . GLN A 1 70 ? 7.571 13.418 -18.603 1.00 93.94 70 GLN A O 1
ATOM 586 N N . LYS A 1 71 ? 7.081 14.034 -16.495 1.00 94.56 71 LYS A N 1
ATOM 587 C CA . LYS A 1 71 ? 7.443 15.444 -16.665 1.00 94.56 71 LYS A CA 1
ATOM 588 C C . LYS A 1 71 ? 8.948 15.680 -16.613 1.00 94.56 71 LYS A C 1
ATOM 590 O O . LYS A 1 71 ? 9.434 16.412 -17.467 1.00 94.56 71 LYS A O 1
ATOM 595 N N . ILE A 1 72 ? 9.657 15.064 -15.668 1.00 95.12 72 ILE A N 1
ATOM 596 C CA . ILE A 1 72 ? 11.111 15.219 -15.486 1.00 95.12 72 ILE A CA 1
ATOM 597 C C . ILE A 1 72 ? 11.873 14.695 -16.707 1.00 95.12 72 ILE A C 1
ATOM 599 O O . ILE A 1 72 ? 12.739 15.383 -17.232 1.00 95.12 72 ILE A O 1
ATOM 603 N N . PHE A 1 73 ? 11.507 13.510 -17.194 1.00 94.00 73 PHE A N 1
ATOM 604 C CA . PHE A 1 73 ? 12.179 12.856 -18.322 1.00 94.00 73 PHE A CA 1
ATOM 605 C C . PHE A 1 73 ? 11.555 13.199 -19.684 1.00 94.00 73 PHE A C 1
ATOM 607 O O . PHE A 1 73 ? 11.905 12.593 -20.692 1.00 94.00 73 PHE A O 1
ATOM 614 N N . HIS A 1 74 ? 10.610 14.148 -19.730 1.00 92.38 74 HIS A N 1
ATOM 615 C CA . HIS A 1 74 ? 9.927 14.583 -20.955 1.00 92.38 74 HIS A CA 1
ATOM 616 C C . HIS A 1 74 ? 9.396 13.424 -21.821 1.00 92.38 74 HIS A C 1
ATOM 618 O O . HIS A 1 74 ? 9.548 13.400 -23.044 1.00 92.38 74 HIS A O 1
ATOM 624 N N . ILE A 1 75 ? 8.747 12.454 -21.176 1.00 90.56 75 ILE A N 1
ATOM 625 C CA . ILE A 1 75 ? 8.360 11.190 -21.805 1.00 90.56 75 ILE A CA 1
ATOM 626 C C . ILE A 1 75 ? 7.292 11.415 -22.876 1.00 90.56 75 ILE A C 1
ATOM 628 O O . ILE A 1 75 ? 6.205 11.941 -22.613 1.00 90.56 75 ILE A O 1
ATOM 632 N N . ASN A 1 76 ? 7.575 10.947 -24.092 1.00 88.00 76 ASN A N 1
ATOM 633 C CA . ASN A 1 76 ? 6.639 10.983 -25.205 1.00 88.00 76 ASN A CA 1
ATOM 634 C C . ASN A 1 76 ? 5.971 9.618 -25.404 1.00 88.00 76 ASN A C 1
ATOM 636 O O . ASN A 1 76 ? 6.588 8.674 -25.886 1.00 88.00 76 ASN A O 1
ATOM 640 N N . LYS A 1 77 ? 4.665 9.540 -25.132 1.00 85.94 77 LYS A N 1
ATOM 641 C CA . LYS A 1 77 ? 3.891 8.290 -25.230 1.00 85.94 77 LYS A CA 1
ATOM 642 C C . LYS A 1 77 ? 3.793 7.688 -26.640 1.00 85.94 77 LYS A C 1
ATOM 644 O O . LYS A 1 77 ? 3.335 6.554 -26.791 1.00 85.94 77 LYS A O 1
ATOM 649 N N . ARG A 1 78 ? 4.150 8.455 -27.675 1.00 85.81 78 ARG A N 1
ATOM 650 C CA . ARG A 1 78 ? 4.130 8.006 -29.076 1.00 85.81 78 ARG A CA 1
ATOM 651 C C . ARG A 1 78 ? 5.406 7.277 -29.489 1.00 85.81 78 ARG A C 1
ATOM 653 O O . ARG A 1 78 ? 5.389 6.608 -30.516 1.00 85.81 78 ARG A O 1
ATOM 660 N N . VAL A 1 79 ? 6.488 7.450 -28.734 1.00 87.25 79 VAL A N 1
ATOM 661 C CA . VAL A 1 79 ? 7.785 6.838 -29.025 1.00 87.25 79 VAL A CA 1
ATOM 662 C C . VAL A 1 79 ? 7.841 5.464 -28.362 1.00 87.25 79 VAL A C 1
ATOM 664 O O . VAL A 1 79 ? 7.217 5.242 -27.321 1.00 87.25 79 VAL A O 1
ATOM 667 N N . ALA A 1 80 ? 8.544 4.535 -29.004 1.00 87.62 80 ALA A N 1
ATOM 668 C CA . ALA A 1 80 ? 8.795 3.218 -28.445 1.00 87.62 80 ALA A CA 1
ATOM 669 C C . ALA A 1 80 ? 9.737 3.315 -27.231 1.00 87.62 80 ALA A C 1
ATOM 671 O O . ALA A 1 80 ? 10.632 4.158 -27.196 1.00 87.62 80 ALA A O 1
ATOM 672 N N . THR A 1 81 ? 9.508 2.469 -26.228 1.00 89.69 81 THR A N 1
ATOM 673 C CA . THR A 1 81 ? 10.353 2.385 -25.038 1.00 89.69 81 THR A CA 1
ATOM 674 C C . THR A 1 81 ? 11.514 1.408 -25.240 1.00 89.69 81 THR A C 1
ATOM 676 O O . THR A 1 81 ? 11.394 0.381 -25.917 1.00 89.69 81 THR A O 1
ATOM 679 N N . ASP A 1 82 ? 12.645 1.747 -24.633 1.00 91.06 82 ASP A N 1
ATOM 680 C CA . ASP A 1 82 ? 13.838 0.921 -24.461 1.00 91.06 82 ASP A CA 1
ATOM 681 C C . ASP A 1 82 ? 13.738 -0.029 -23.253 1.00 91.06 82 ASP A C 1
ATOM 683 O O . ASP A 1 82 ? 14.547 -0.945 -23.121 1.00 91.06 82 ASP A O 1
ATOM 687 N N . LEU A 1 83 ? 12.746 0.163 -22.381 1.00 91.19 83 LEU A N 1
ATOM 688 C CA . LEU A 1 83 ? 12.596 -0.591 -21.143 1.00 91.19 83 LEU A CA 1
ATOM 689 C C . LEU A 1 83 ? 12.183 -2.043 -21.409 1.00 91.19 83 LEU A C 1
ATOM 691 O O . LEU A 1 83 ? 11.104 -2.324 -21.936 1.00 91.19 83 LEU A O 1
ATOM 695 N N . SER A 1 84 ? 13.036 -2.978 -20.987 1.00 90.44 84 SER A N 1
ATOM 696 C CA . SER A 1 84 ? 12.756 -4.410 -21.081 1.00 90.44 84 SER A CA 1
ATOM 697 C C . SER A 1 84 ? 11.732 -4.858 -20.026 1.00 90.44 84 SER A C 1
ATOM 699 O O . SER A 1 84 ? 11.918 -4.576 -18.838 1.00 90.44 84 SER A O 1
ATOM 701 N N . PRO A 1 85 ? 10.704 -5.635 -20.412 1.00 90.00 85 PRO A N 1
ATOM 702 C CA . PRO A 1 85 ? 9.780 -6.310 -19.498 1.00 90.00 85 PRO A CA 1
ATOM 703 C C . PRO A 1 85 ? 10.427 -7.022 -18.308 1.00 90.00 85 PRO A C 1
ATOM 705 O O . PRO A 1 85 ? 9.967 -6.890 -17.176 1.00 90.00 85 PRO A O 1
ATOM 708 N N . LEU A 1 86 ? 11.537 -7.729 -18.540 1.00 90.75 86 LEU A N 1
ATOM 709 C CA . LEU A 1 86 ? 12.255 -8.421 -17.468 1.00 90.75 86 LEU A CA 1
ATOM 710 C C . LEU A 1 86 ? 12.799 -7.450 -16.424 1.00 90.75 86 LEU A C 1
ATOM 712 O O . LEU A 1 86 ? 12.737 -7.736 -15.229 1.00 90.75 86 LEU A O 1
ATOM 716 N N . ARG A 1 87 ? 13.296 -6.289 -16.865 1.00 93.06 87 ARG A N 1
ATOM 717 C CA . ARG A 1 87 ? 13.830 -5.271 -15.960 1.00 93.06 87 ARG A CA 1
ATOM 718 C C . ARG A 1 87 ? 12.731 -4.686 -15.078 1.00 93.06 87 ARG A C 1
ATOM 720 O O . ARG A 1 87 ? 12.992 -4.426 -13.908 1.00 93.06 87 ARG A O 1
ATOM 727 N N . VAL A 1 88 ? 11.509 -4.546 -15.601 1.00 94.38 88 VAL A N 1
ATOM 728 C CA . VAL A 1 88 ? 10.345 -4.111 -14.811 1.00 94.38 88 VAL A CA 1
ATOM 729 C C . VAL A 1 88 ? 10.026 -5.124 -13.715 1.00 94.38 88 VAL A C 1
ATOM 731 O O . VAL A 1 88 ? 9.966 -4.754 -12.544 1.00 94.38 88 VAL A O 1
ATOM 734 N N . ILE A 1 89 ? 9.893 -6.405 -14.072 1.00 93.81 89 ILE A N 1
ATOM 735 C CA . ILE A 1 89 ? 9.582 -7.478 -13.115 1.00 93.81 89 ILE A CA 1
ATOM 736 C C . ILE A 1 89 ? 10.659 -7.566 -12.028 1.00 93.81 89 ILE A C 1
ATOM 738 O O . ILE A 1 89 ? 10.337 -7.620 -10.840 1.00 93.81 89 ILE A O 1
ATOM 742 N N . GLN A 1 90 ? 11.935 -7.555 -12.421 1.00 94.44 90 GLN A N 1
ATOM 743 C CA . GLN A 1 90 ? 13.060 -7.598 -11.487 1.00 94.44 90 GLN A CA 1
ATOM 744 C C . GLN A 1 90 ? 13.085 -6.365 -10.581 1.00 94.44 90 GLN A C 1
ATOM 746 O O . GLN A 1 90 ? 13.124 -6.519 -9.365 1.00 94.44 90 GLN A O 1
ATOM 751 N N . GLY A 1 91 ? 12.960 -5.160 -11.143 1.00 95.69 91 GLY A N 1
ATOM 752 C CA . GLY A 1 91 ? 12.972 -3.918 -10.369 1.00 95.69 91 GLY A CA 1
ATOM 753 C C . GLY A 1 91 ? 11.817 -3.824 -9.371 1.00 95.69 91 GLY A C 1
ATOM 754 O O . GLY A 1 91 ? 12.017 -3.393 -8.239 1.00 95.69 91 GLY A O 1
ATOM 755 N N . VAL A 1 92 ? 10.617 -4.292 -9.738 1.00 96.00 92 VAL A N 1
ATOM 756 C CA . VAL A 1 92 ? 9.486 -4.374 -8.800 1.00 96.00 92 VAL A CA 1
ATOM 757 C C . VAL A 1 92 ? 9.757 -5.409 -7.705 1.00 96.00 92 VAL A C 1
ATOM 759 O O . VAL A 1 92 ? 9.506 -5.124 -6.538 1.00 96.00 92 VAL A O 1
ATOM 762 N N . ARG A 1 93 ? 10.293 -6.594 -8.032 1.00 94.88 93 ARG A N 1
ATOM 763 C CA . ARG A 1 93 ? 10.647 -7.608 -7.019 1.00 94.88 93 ARG A CA 1
ATOM 764 C C . ARG A 1 93 ? 11.696 -7.083 -6.035 1.00 94.88 93 ARG A C 1
ATOM 766 O O . ARG A 1 93 ? 11.504 -7.225 -4.831 1.00 94.88 93 ARG A O 1
ATOM 773 N N . GLU A 1 94 ? 12.749 -6.447 -6.538 1.00 95.81 94 GLU A N 1
ATOM 774 C CA . GLU A 1 94 ? 13.809 -5.828 -5.733 1.00 95.81 94 GLU A CA 1
ATOM 775 C C . GLU A 1 94 ? 13.257 -4.717 -4.830 1.00 95.81 94 GLU A C 1
ATOM 777 O O . GLU A 1 94 ? 13.556 -4.687 -3.638 1.00 95.81 94 GLU A O 1
ATOM 782 N N . LEU A 1 95 ? 12.398 -3.841 -5.363 1.00 94.94 95 LEU A N 1
ATOM 783 C CA . LEU A 1 95 ? 11.734 -2.795 -4.582 1.00 94.94 95 LEU A CA 1
ATOM 784 C C . LEU A 1 95 ? 10.934 -3.388 -3.419 1.00 94.94 95 LEU A C 1
ATOM 786 O O . LEU A 1 95 ? 11.083 -2.956 -2.280 1.00 94.94 95 LEU A O 1
ATOM 790 N N . LEU A 1 96 ? 10.103 -4.397 -3.692 1.00 93.44 96 LEU A N 1
ATOM 791 C CA . LEU A 1 96 ? 9.255 -5.004 -2.666 1.00 93.44 96 LEU A CA 1
ATOM 792 C C . LEU A 1 96 ? 10.062 -5.741 -1.591 1.00 93.44 96 LEU A C 1
ATOM 794 O O . LEU A 1 96 ? 9.647 -5.743 -0.436 1.00 93.44 96 LEU A O 1
ATOM 798 N N . GLN A 1 97 ? 11.213 -6.321 -1.939 1.00 91.88 97 GLN A N 1
ATOM 799 C CA . GLN A 1 97 ? 12.124 -6.926 -0.960 1.00 91.88 97 GLN A CA 1
ATOM 800 C C . GLN A 1 97 ? 12.748 -5.889 -0.018 1.00 91.88 97 GLN A C 1
ATOM 802 O O . GLN A 1 97 ? 12.978 -6.187 1.151 1.00 91.88 97 GLN A O 1
ATOM 807 N N . LYS A 1 98 ? 12.995 -4.668 -0.504 1.00 91.62 98 LYS A N 1
ATOM 808 C CA . LYS A 1 98 ? 13.534 -3.564 0.304 1.00 91.62 98 LYS A CA 1
ATOM 809 C C . LYS A 1 98 ? 12.483 -2.875 1.178 1.00 91.62 98 LYS A C 1
ATOM 811 O O . LYS A 1 98 ? 12.838 -2.200 2.143 1.00 91.62 98 LYS A O 1
ATOM 816 N N . CYS A 1 99 ? 11.196 -3.032 0.870 1.00 90.19 99 CYS A N 1
ATOM 817 C CA . CYS A 1 99 ? 10.091 -2.502 1.670 1.00 90.19 99 CYS A CA 1
ATOM 818 C C . CYS A 1 99 ? 9.881 -3.327 2.955 1.00 90.19 99 CYS A C 1
ATOM 820 O O . CYS A 1 99 ? 8.913 -4.079 3.082 1.00 90.19 99 CYS A O 1
ATOM 822 N N . LEU A 1 100 ? 10.789 -3.174 3.921 1.00 90.31 100 LEU A N 1
ATOM 823 C CA . LEU A 1 100 ? 10.736 -3.844 5.220 1.00 90.31 100 LEU A CA 1
ATOM 824 C C . LEU A 1 100 ? 10.107 -2.938 6.289 1.00 90.31 100 LEU A C 1
ATOM 826 O O . LEU A 1 100 ? 10.509 -1.788 6.464 1.00 90.31 100 LEU A O 1
ATOM 830 N N . ILE A 1 101 ? 9.121 -3.481 7.004 1.00 92.56 101 ILE A N 1
ATOM 831 C CA . ILE A 1 101 ? 8.481 -2.892 8.190 1.00 92.56 101 ILE A CA 1
ATOM 832 C C . ILE A 1 101 ? 8.873 -3.686 9.438 1.00 92.56 101 ILE A C 1
ATOM 834 O O . ILE A 1 101 ? 9.243 -3.104 10.454 1.00 92.56 101 ILE A O 1
ATOM 838 N N . VAL A 1 102 ? 8.795 -5.018 9.370 1.00 92.75 102 VAL A N 1
ATOM 839 C CA . VAL A 1 102 ? 9.196 -5.902 10.470 1.00 92.75 102 VAL A CA 1
ATOM 840 C C . VAL A 1 102 ? 10.599 -6.417 10.180 1.00 92.75 102 VAL A C 1
ATOM 842 O O . VAL A 1 102 ? 10.801 -7.182 9.239 1.00 92.75 102 VAL A O 1
ATOM 845 N N . ALA A 1 103 ? 11.573 -5.973 10.973 1.00 89.81 103 ALA A N 1
ATOM 846 C CA . ALA A 1 103 ? 12.946 -6.449 10.872 1.00 89.81 103 ALA A CA 1
ATOM 847 C C . ALA A 1 103 ? 13.081 -7.834 11.523 1.00 89.81 103 ALA A C 1
ATOM 849 O O . ALA A 1 103 ? 12.688 -8.015 12.674 1.00 89.81 103 ALA A O 1
ATOM 850 N N . GLY A 1 104 ? 13.665 -8.790 10.802 1.00 91.12 104 GLY A N 1
ATOM 851 C CA . GLY A 1 104 ? 13.966 -10.126 11.315 1.00 91.12 104 GLY A CA 1
ATOM 852 C C . GLY A 1 104 ? 14.091 -11.163 10.201 1.00 91.12 104 GLY A C 1
ATOM 853 O O . GLY A 1 104 ? 13.365 -11.118 9.210 1.00 91.12 104 GLY A O 1
ATOM 854 N N . ASP A 1 105 ? 15.019 -12.105 10.373 1.00 92.25 105 ASP A N 1
ATOM 855 C CA . ASP A 1 105 ? 15.261 -13.193 9.414 1.00 92.25 105 ASP A CA 1
ATOM 856 C C . ASP A 1 105 ? 14.500 -14.481 9.745 1.00 92.25 105 ASP A C 1
ATOM 858 O O . ASP A 1 105 ? 14.473 -15.420 8.935 1.00 92.25 105 ASP A O 1
ATOM 862 N N . ASP A 1 106 ? 13.883 -14.537 10.924 1.00 95.56 106 ASP A N 1
ATOM 863 C CA . ASP A 1 106 ? 13.067 -15.653 11.366 1.00 95.56 106 ASP A CA 1
ATOM 864 C C . ASP A 1 106 ? 11.766 -15.757 10.558 1.00 95.56 106 ASP A C 1
ATOM 866 O O . ASP A 1 106 ? 11.281 -14.807 9.938 1.00 95.56 106 ASP A O 1
ATOM 870 N N . HIS A 1 107 ? 11.195 -16.960 10.554 1.00 94.75 107 HIS A N 1
ATOM 871 C CA . HIS A 1 107 ? 10.002 -17.255 9.766 1.00 94.75 107 HIS A CA 1
ATOM 872 C C . HIS A 1 107 ? 8.803 -16.385 10.183 1.00 94.75 107 HIS A C 1
ATOM 874 O O . HIS A 1 107 ? 8.046 -15.938 9.322 1.00 94.75 107 HIS A O 1
ATOM 880 N N . LEU A 1 108 ? 8.657 -16.089 11.479 1.00 94.94 108 LEU A N 1
ATOM 881 C CA . LEU A 1 108 ? 7.546 -15.277 11.975 1.00 94.94 108 LEU A CA 1
ATOM 882 C C . LEU A 1 108 ? 7.682 -13.820 11.532 1.00 94.94 108 LEU A C 1
ATOM 884 O O . LEU A 1 108 ? 6.707 -13.254 11.042 1.00 94.94 108 LEU A O 1
ATOM 888 N N . SER A 1 109 ? 8.872 -13.227 11.638 1.00 94.56 109 SER A N 1
ATOM 889 C CA . SER A 1 109 ? 9.117 -11.852 11.182 1.00 94.56 109 SER A CA 1
ATOM 890 C C . SER A 1 109 ? 8.883 -11.685 9.684 1.00 94.56 109 SER A C 1
ATOM 892 O O . SER A 1 109 ? 8.233 -10.724 9.272 1.00 94.56 109 SER A O 1
ATOM 894 N N . LYS A 1 110 ? 9.322 -12.650 8.865 1.00 93.00 110 LYS A N 1
ATOM 895 C CA . LYS A 1 110 ? 9.069 -12.643 7.414 1.00 93.00 110 LYS A CA 1
ATOM 896 C C . LYS A 1 110 ? 7.577 -12.675 7.102 1.00 93.00 110 LYS A C 1
ATOM 898 O O . LYS A 1 110 ? 7.089 -11.812 6.375 1.00 93.00 110 LYS A O 1
ATOM 903 N N . GLN A 1 111 ? 6.840 -13.594 7.722 1.00 94.12 111 GLN A N 1
ATOM 904 C CA . GLN A 1 111 ? 5.392 -13.689 7.545 1.00 94.12 111 GLN A CA 1
ATOM 905 C C . GLN A 1 111 ? 4.666 -12.427 8.045 1.00 94.12 111 GLN A C 1
ATOM 907 O O . GLN A 1 111 ? 3.720 -11.949 7.416 1.00 94.12 111 GLN A O 1
ATOM 912 N N . ALA A 1 112 ? 5.108 -11.853 9.165 1.00 94.88 112 ALA A N 1
ATOM 913 C CA . ALA A 1 112 ? 4.554 -10.612 9.694 1.00 94.88 112 ALA A CA 1
ATOM 914 C C . ALA A 1 112 ? 4.788 -9.434 8.737 1.00 94.88 112 ALA A C 1
ATOM 916 O O . ALA A 1 112 ? 3.867 -8.650 8.503 1.00 94.88 112 ALA A O 1
ATOM 917 N N . ASN A 1 113 ? 5.979 -9.335 8.139 1.00 94.25 113 ASN A N 1
ATOM 918 C CA . ASN A 1 113 ? 6.294 -8.306 7.154 1.00 94.25 113 ASN A CA 1
ATOM 919 C C . ASN A 1 113 ? 5.451 -8.447 5.880 1.00 94.25 113 ASN A C 1
ATOM 921 O O . ASN A 1 113 ? 4.917 -7.454 5.380 1.00 94.25 113 ASN A O 1
ATOM 925 N N . GLU A 1 114 ? 5.302 -9.671 5.370 1.00 92.12 114 GLU A N 1
ATOM 926 C CA . GLU A 1 114 ? 4.460 -9.967 4.206 1.00 92.12 114 GLU A CA 1
ATOM 927 C C . GLU A 1 114 ? 3.015 -9.521 4.442 1.00 92.12 114 GLU A C 1
ATOM 929 O O . GLU A 1 114 ? 2.447 -8.801 3.622 1.00 92.12 114 GLU A O 1
ATOM 934 N N . ASN A 1 115 ? 2.448 -9.849 5.605 1.00 93.00 115 ASN A N 1
ATOM 935 C CA . ASN A 1 115 ? 1.094 -9.436 5.970 1.00 93.00 115 ASN A CA 1
ATOM 936 C C . ASN A 1 115 ? 0.968 -7.914 6.145 1.00 93.00 115 ASN A C 1
ATOM 938 O O . ASN A 1 115 ? -0.001 -7.319 5.672 1.00 93.00 115 ASN A O 1
ATOM 942 N N . ALA A 1 116 ? 1.943 -7.273 6.797 1.00 93.38 116 ALA A N 1
ATOM 943 C CA . ALA A 1 116 ? 1.929 -5.831 7.050 1.00 93.38 116 ALA A CA 1
ATOM 944 C C . ALA A 1 116 ? 2.025 -5.005 5.758 1.00 93.38 116 ALA A C 1
ATOM 946 O O . ALA A 1 116 ? 1.448 -3.922 5.661 1.00 93.38 116 ALA A O 1
ATOM 947 N N . THR A 1 117 ? 2.737 -5.517 4.754 1.00 94.50 117 THR A N 1
ATOM 948 C CA . THR A 1 117 ? 2.968 -4.820 3.483 1.00 94.50 117 THR A CA 1
ATOM 949 C C . THR A 1 117 ? 2.040 -5.276 2.359 1.00 94.50 117 THR A C 1
ATOM 951 O O . THR A 1 117 ? 2.047 -4.653 1.299 1.00 94.50 117 THR A O 1
ATOM 954 N N . LEU A 1 118 ? 1.196 -6.293 2.573 1.00 93.69 118 LEU A N 1
ATOM 955 C CA . LEU A 1 118 ? 0.365 -6.936 1.548 1.00 93.69 118 LEU A CA 1
ATOM 956 C C . LEU A 1 118 ? -0.376 -5.944 0.640 1.00 93.69 118 LEU A C 1
ATOM 958 O O . LEU A 1 118 ? -0.232 -5.992 -0.579 1.00 93.69 118 LEU A O 1
ATOM 962 N N . LEU A 1 119 ? -1.135 -5.006 1.216 1.00 93.69 119 LEU A N 1
ATOM 963 C CA . LEU A 1 119 ? -1.909 -4.032 0.434 1.00 93.69 119 LEU A CA 1
ATOM 964 C C . LEU A 1 119 ? -1.018 -3.107 -0.402 1.00 93.69 119 LEU A C 1
ATOM 966 O O . LEU A 1 119 ? -1.353 -2.788 -1.544 1.00 93.69 119 LEU A O 1
ATOM 970 N N . PHE A 1 120 ? 0.123 -2.696 0.153 1.00 94.88 120 PHE A N 1
ATOM 971 C CA . PHE A 1 120 ? 1.093 -1.870 -0.558 1.00 94.88 120 PHE A CA 1
ATOM 972 C C . PHE A 1 120 ? 1.757 -2.656 -1.694 1.00 94.88 120 PHE A C 1
ATOM 974 O O . PHE A 1 120 ? 1.843 -2.150 -2.811 1.00 94.88 120 PHE A O 1
ATOM 981 N N . GLN A 1 121 ? 2.139 -3.914 -1.453 1.00 94.50 121 GLN A N 1
ATOM 982 C CA . GLN A 1 121 ? 2.680 -4.797 -2.486 1.00 94.50 121 GLN A CA 1
ATOM 983 C C . GLN A 1 121 ? 1.682 -4.983 -3.635 1.00 94.50 121 GLN A C 1
ATOM 985 O O . GLN A 1 121 ? 2.054 -4.819 -4.797 1.00 94.50 121 GLN A O 1
ATOM 990 N N . CYS A 1 122 ? 0.406 -5.242 -3.330 1.00 94.31 122 CYS A N 1
ATOM 991 C CA . CYS A 1 122 ? -0.650 -5.352 -4.336 1.00 94.31 122 CYS A CA 1
ATOM 992 C C . CYS A 1 122 ? -0.810 -4.052 -5.143 1.00 94.31 122 CYS A C 1
ATOM 994 O O . CYS A 1 122 ? -0.971 -4.094 -6.365 1.00 94.31 122 CYS A O 1
ATOM 996 N N . LEU A 1 123 ? -0.746 -2.884 -4.492 1.00 94.25 123 LEU A N 1
ATOM 997 C CA . LEU A 1 123 ? -0.808 -1.589 -5.175 1.00 94.25 123 LEU A CA 1
ATOM 998 C C . LEU A 1 123 ? 0.384 -1.397 -6.123 1.00 94.25 123 LEU A C 1
ATOM 1000 O O . LEU A 1 123 ? 0.190 -1.010 -7.277 1.00 94.25 123 LEU A O 1
ATOM 1004 N N . VAL A 1 124 ? 1.603 -1.679 -5.659 1.00 95.38 124 VAL A N 1
ATOM 1005 C CA . VAL A 1 124 ? 2.821 -1.537 -6.466 1.00 95.38 124 VAL A CA 1
ATOM 1006 C C . VAL A 1 124 ? 2.781 -2.491 -7.655 1.00 95.38 124 VAL A C 1
ATOM 1008 O O . VAL A 1 124 ? 2.966 -2.036 -8.778 1.00 95.38 124 VAL A O 1
ATOM 1011 N N . ARG A 1 125 ? 2.464 -3.778 -7.452 1.00 95.62 125 ARG A N 1
ATOM 1012 C CA . ARG A 1 125 ? 2.380 -4.762 -8.546 1.00 95.62 125 ARG A CA 1
ATOM 1013 C C . ARG A 1 125 ? 1.288 -4.414 -9.549 1.00 95.62 125 ARG A C 1
ATOM 1015 O O . ARG A 1 125 ? 1.522 -4.482 -10.749 1.00 95.62 125 ARG A O 1
ATOM 1022 N N . SER A 1 126 ? 0.105 -4.013 -9.084 1.00 94.19 126 SER A N 1
ATOM 1023 C CA . SER A 1 126 ? -0.994 -3.652 -9.987 1.00 94.19 126 SER A CA 1
ATOM 1024 C C . SER A 1 126 ? -0.709 -2.377 -10.780 1.00 94.19 126 SER A C 1
ATOM 1026 O O . SER A 1 126 ? -1.062 -2.309 -11.955 1.00 94.19 126 SER A O 1
ATOM 1028 N N . THR A 1 127 ? -0.043 -1.389 -10.173 1.00 94.38 127 THR A N 1
ATOM 1029 C CA . THR A 1 127 ? 0.269 -0.108 -10.825 1.00 94.38 127 THR A CA 1
ATOM 1030 C C . THR A 1 127 ? 1.489 -0.215 -11.737 1.00 94.38 127 THR A C 1
ATOM 1032 O O . THR A 1 127 ? 1.452 0.282 -12.857 1.00 94.38 127 THR A O 1
ATOM 1035 N N . LEU A 1 128 ? 2.561 -0.869 -11.286 1.00 95.31 128 LEU A N 1
ATOM 1036 C CA . LEU A 1 128 ? 3.825 -1.017 -12.015 1.00 95.31 128 LEU A CA 1
ATOM 1037 C C . LEU A 1 128 ? 3.924 -2.336 -12.789 1.00 95.31 128 LEU A C 1
ATOM 1039 O O . LEU A 1 128 ? 5.029 -2.790 -13.077 1.00 95.31 128 LEU A O 1
ATOM 1043 N N . CYS A 1 129 ? 2.794 -2.949 -13.147 1.00 94.25 129 CYS A N 1
ATOM 1044 C CA . CYS A 1 129 ? 2.829 -4.138 -13.989 1.00 94.25 129 CYS A CA 1
ATOM 1045 C C . CYS A 1 129 ? 3.436 -3.820 -15.359 1.00 94.25 129 CYS A C 1
ATOM 1047 O O . CYS A 1 129 ? 3.251 -2.725 -15.911 1.00 94.25 129 CYS A O 1
ATOM 1049 N N . THR A 1 130 ? 4.112 -4.809 -15.940 1.00 91.94 130 THR A N 1
ATOM 1050 C CA . THR A 1 130 ? 4.857 -4.662 -17.196 1.00 91.94 130 THR A CA 1
ATOM 1051 C C . THR A 1 130 ? 4.029 -4.015 -18.301 1.00 91.94 130 THR A C 1
ATOM 1053 O O . THR A 1 130 ? 4.506 -3.136 -19.028 1.00 91.94 130 THR A O 1
ATOM 1056 N N . LYS A 1 131 ? 2.758 -4.418 -18.404 1.00 90.62 131 LYS A N 1
ATOM 1057 C CA . LYS A 1 131 ? 1.821 -3.895 -19.396 1.00 90.62 131 LYS A CA 1
ATOM 1058 C C . LYS A 1 131 ? 1.571 -2.397 -19.216 1.00 90.62 131 LYS A C 1
ATOM 1060 O O . LYS A 1 131 ? 1.712 -1.650 -20.177 1.00 90.62 131 LYS A O 1
ATOM 1065 N N . LEU A 1 132 ? 1.225 -1.940 -18.010 1.00 92.12 132 LEU A N 1
ATOM 1066 C CA . LEU A 1 132 ? 0.926 -0.522 -17.771 1.00 92.12 132 LEU A CA 1
ATOM 1067 C C . LEU A 1 132 ? 2.175 0.348 -17.925 1.00 92.12 132 LEU A C 1
ATOM 1069 O O . LEU A 1 132 ? 2.120 1.396 -18.569 1.00 92.12 132 LEU A O 1
ATOM 1073 N N . VAL A 1 133 ? 3.311 -0.103 -17.393 1.00 93.50 133 VAL A N 1
ATOM 1074 C CA . VAL A 1 133 ? 4.583 0.625 -17.488 1.00 93.50 133 VAL A CA 1
ATOM 1075 C C . VAL A 1 133 ? 4.992 0.837 -18.945 1.00 93.50 133 VAL A C 1
ATOM 1077 O O . VAL A 1 133 ? 5.361 1.951 -19.328 1.00 93.50 133 VAL A O 1
ATOM 1080 N N . SER A 1 134 ? 4.858 -0.200 -19.770 1.00 90.25 134 SER A N 1
ATOM 1081 C CA . SER A 1 134 ? 5.291 -0.161 -21.167 1.00 90.25 134 SER A CA 1
ATOM 1082 C C . SER A 1 134 ? 4.267 0.508 -22.088 1.00 90.25 134 SER A C 1
ATOM 1084 O O . SER A 1 134 ? 4.649 1.299 -22.950 1.00 90.25 134 SER A O 1
ATOM 1086 N N . GLU A 1 135 ? 2.970 0.219 -21.930 1.00 89.69 135 GLU A N 1
ATOM 1087 C CA . GLU A 1 135 ? 1.906 0.687 -22.834 1.00 89.69 135 GLU A CA 1
ATOM 1088 C C . GLU A 1 135 ? 1.333 2.054 -22.443 1.00 89.69 135 GLU A C 1
ATOM 1090 O O . GLU A 1 135 ? 1.237 2.942 -23.291 1.00 89.69 135 GLU A O 1
ATOM 1095 N N . GLU A 1 136 ? 0.960 2.235 -21.175 1.00 90.50 136 GLU A N 1
ATOM 1096 C CA . GLU A 1 136 ? 0.230 3.419 -20.699 1.00 90.50 136 GLU A CA 1
ATOM 1097 C C . GLU A 1 136 ? 1.174 4.543 -20.262 1.00 90.50 136 GLU A C 1
ATOM 1099 O O . GLU A 1 136 ? 0.963 5.729 -20.573 1.00 90.50 136 GLU A O 1
ATOM 1104 N N . PHE A 1 137 ? 2.219 4.179 -19.513 1.00 91.75 137 PHE A N 1
ATOM 1105 C CA . PHE A 1 137 ? 3.163 5.136 -18.945 1.00 91.75 137 PHE A CA 1
ATOM 1106 C C . PHE A 1 137 ? 4.357 5.410 -19.848 1.00 91.75 137 PHE A C 1
ATOM 1108 O O . PHE A 1 137 ? 4.862 6.534 -19.809 1.00 91.75 137 PHE A O 1
ATOM 1115 N N . ARG A 1 138 ? 4.736 4.440 -20.693 1.00 90.69 138 ARG A N 1
ATOM 1116 C CA . ARG A 1 138 ? 5.816 4.553 -21.684 1.00 90.69 138 ARG A CA 1
ATOM 1117 C C . ARG A 1 138 ? 7.145 4.964 -21.048 1.00 90.69 138 ARG A C 1
ATOM 1119 O O . ARG A 1 138 ? 7.854 5.808 -21.585 1.00 90.69 138 ARG A O 1
ATOM 1126 N N . LEU A 1 139 ? 7.447 4.411 -19.873 1.00 93.44 139 LEU A N 1
ATOM 1127 C CA . LEU A 1 139 ? 8.669 4.755 -19.144 1.00 93.44 139 LEU A CA 1
ATOM 1128 C C . LEU A 1 139 ? 9.900 4.204 -19.863 1.00 93.44 139 LEU A C 1
ATOM 1130 O O . LEU A 1 139 ? 9.846 3.079 -20.355 1.00 93.44 139 LEU A O 1
ATOM 1134 N N . SER A 1 140 ? 10.979 4.988 -19.906 1.00 93.88 140 SER A N 1
ATOM 1135 C CA . SER A 1 140 ? 12.309 4.521 -20.309 1.00 93.88 140 SER A CA 1
ATOM 1136 C C . SER A 1 140 ? 13.002 3.783 -19.165 1.00 93.88 140 SER A C 1
ATOM 1138 O O . SER A 1 140 ? 12.538 3.833 -18.020 1.00 93.88 140 SER A O 1
ATOM 1140 N N . THR A 1 141 ? 14.130 3.130 -19.451 1.00 93.81 141 THR A N 1
ATOM 1141 C CA . THR A 1 141 ? 14.915 2.429 -18.420 1.00 93.81 141 THR A CA 1
ATOM 1142 C C . THR A 1 141 ? 15.349 3.373 -17.298 1.00 93.81 141 THR A C 1
ATOM 1144 O O . THR A 1 141 ? 15.077 3.107 -16.130 1.00 93.81 141 THR A O 1
ATOM 1147 N N . GLU A 1 142 ? 15.917 4.527 -17.651 1.00 94.38 142 GLU A N 1
ATOM 1148 C CA . GLU A 1 142 ? 16.360 5.544 -16.687 1.00 94.38 142 GLU A CA 1
ATOM 1149 C C . GLU A 1 142 ? 15.200 6.095 -15.845 1.00 94.38 142 GLU A C 1
ATOM 1151 O O . GLU A 1 142 ? 15.302 6.230 -14.624 1.00 94.38 142 GLU A O 1
ATOM 1156 N N . ALA A 1 143 ? 14.061 6.375 -16.488 1.00 95.50 143 ALA A N 1
ATOM 1157 C CA . ALA A 1 143 ? 12.880 6.897 -15.812 1.00 95.50 143 ALA A CA 1
ATOM 1158 C C . ALA A 1 143 ? 12.284 5.881 -14.826 1.00 95.50 143 ALA A C 1
ATOM 1160 O O . ALA A 1 143 ? 11.800 6.258 -13.757 1.00 95.50 143 ALA A O 1
ATOM 1161 N N . PHE A 1 144 ? 12.312 4.594 -15.181 1.00 96.12 144 PHE A N 1
ATOM 1162 C CA . PHE A 1 144 ? 11.851 3.516 -14.316 1.00 96.12 144 PHE A CA 1
ATOM 1163 C C . PHE A 1 144 ? 12.771 3.321 -13.107 1.00 96.12 144 PHE A C 1
ATOM 1165 O O . PHE A 1 144 ? 12.276 3.250 -11.985 1.00 96.12 144 PHE A O 1
ATOM 1172 N N . GLU A 1 145 ? 14.091 3.301 -13.296 1.00 95.38 145 GLU A N 1
ATOM 1173 C CA . GLU A 1 145 ? 15.042 3.170 -12.182 1.00 95.38 145 GLU A CA 1
ATOM 1174 C C . GLU A 1 145 ? 14.941 4.342 -11.204 1.00 95.38 145 GLU A C 1
ATOM 1176 O O . GLU A 1 145 ? 14.903 4.139 -9.987 1.00 95.38 145 GLU A O 1
ATOM 1181 N N . TRP A 1 146 ? 14.784 5.561 -11.727 1.00 96.00 146 TRP A N 1
ATOM 1182 C CA . TRP A 1 146 ? 14.520 6.735 -10.901 1.00 96.00 146 TRP A CA 1
ATOM 1183 C C . TRP A 1 146 ? 13.207 6.600 -10.117 1.00 96.00 146 TRP A C 1
ATOM 1185 O O . TRP A 1 146 ? 13.171 6.879 -8.918 1.00 96.00 146 TRP A O 1
ATOM 1195 N N . LEU A 1 147 ? 12.128 6.132 -10.762 1.00 96.31 147 LEU A N 1
ATOM 1196 C CA . LEU A 1 147 ? 10.829 5.927 -10.111 1.00 96.31 147 LEU A CA 1
ATOM 1197 C C . LEU A 1 147 ? 10.930 4.930 -8.952 1.00 96.31 147 LEU A C 1
ATOM 1199 O O . LEU A 1 147 ? 10.377 5.190 -7.885 1.00 96.31 147 LEU A O 1
ATOM 1203 N N . ILE A 1 148 ? 11.625 3.809 -9.150 1.00 96.31 148 ILE A N 1
ATOM 1204 C CA . ILE A 1 148 ? 11.817 2.788 -8.115 1.00 96.31 148 ILE A CA 1
ATOM 1205 C C . ILE A 1 148 ? 12.556 3.373 -6.903 1.00 96.31 148 ILE A C 1
ATOM 1207 O O . ILE A 1 148 ? 12.097 3.191 -5.775 1.00 96.31 148 ILE A O 1
ATOM 1211 N N . GLY A 1 149 ? 13.633 4.133 -7.125 1.00 95.44 149 GLY A N 1
ATOM 1212 C CA . GLY A 1 149 ? 14.380 4.789 -6.045 1.00 95.44 149 GLY A CA 1
ATOM 1213 C C . GLY A 1 149 ? 13.561 5.841 -5.284 1.00 95.44 149 GLY A C 1
ATOM 1214 O O . GLY A 1 149 ? 13.625 5.922 -4.055 1.00 95.44 149 GLY A O 1
ATOM 1215 N N . GLU A 1 150 ? 12.734 6.616 -5.988 1.00 95.38 150 GLU A N 1
ATOM 1216 C CA . GLU A 1 150 ? 11.837 7.588 -5.354 1.00 95.38 150 GLU A CA 1
ATOM 1217 C C . GLU A 1 150 ? 10.735 6.882 -4.540 1.00 95.38 150 GLU A C 1
ATOM 1219 O O . GLU A 1 150 ? 10.405 7.336 -3.446 1.00 95.38 150 GLU A O 1
ATOM 1224 N N . ILE A 1 151 ? 10.185 5.751 -5.008 1.00 96.00 151 ILE A N 1
ATOM 1225 C CA . ILE A 1 151 ? 9.222 4.948 -4.225 1.00 96.00 151 ILE A CA 1
ATOM 1226 C C . ILE A 1 151 ? 9.869 4.394 -2.963 1.00 96.00 151 ILE A C 1
ATOM 1228 O O . ILE A 1 151 ? 9.278 4.521 -1.892 1.00 96.00 151 ILE A O 1
ATOM 1232 N N . GLU A 1 152 ? 11.072 3.833 -3.065 1.00 94.94 152 GLU A N 1
ATOM 1233 C CA . GLU A 1 152 ? 11.828 3.339 -1.912 1.00 94.94 152 GLU A CA 1
ATOM 1234 C C . GLU A 1 152 ? 12.017 4.447 -0.863 1.00 94.94 152 GLU A C 1
ATOM 1236 O O . GLU A 1 152 ? 11.658 4.281 0.305 1.00 94.94 152 GLU A O 1
ATOM 1241 N N . THR A 1 153 ? 12.481 5.618 -1.302 1.00 94.75 153 THR A N 1
ATOM 1242 C CA . THR A 1 153 ? 12.729 6.774 -0.430 1.00 94.75 153 THR A CA 1
ATOM 1243 C C . THR A 1 153 ? 11.445 7.265 0.237 1.00 94.75 153 THR A C 1
ATOM 1245 O O . THR A 1 153 ? 11.411 7.496 1.447 1.00 94.75 153 THR A O 1
ATOM 1248 N N . ARG A 1 154 ? 10.353 7.407 -0.525 1.00 94.94 154 ARG A N 1
ATOM 1249 C CA . ARG A 1 154 ? 9.058 7.853 0.014 1.00 94.94 154 ARG A CA 1
ATOM 1250 C C . ARG A 1 154 ? 8.447 6.843 0.968 1.00 94.94 154 ARG A C 1
ATOM 1252 O O . ARG A 1 154 ? 7.818 7.249 1.941 1.00 94.94 154 ARG A O 1
ATOM 1259 N N . PHE A 1 155 ? 8.635 5.554 0.708 1.00 95.19 155 PHE A N 1
ATOM 1260 C CA . PHE A 1 155 ? 8.163 4.497 1.589 1.00 95.19 155 PHE A CA 1
ATOM 1261 C C . PHE A 1 155 ? 8.887 4.542 2.937 1.00 95.19 155 PHE A C 1
ATOM 1263 O O . PHE A 1 155 ? 8.233 4.505 3.975 1.00 95.19 155 PHE A O 1
ATOM 1270 N N . GLN A 1 156 ? 10.214 4.699 2.933 1.00 92.81 156 GLN A N 1
ATOM 1271 C CA . GLN A 1 156 ? 11.003 4.847 4.161 1.00 92.81 156 GLN A CA 1
ATOM 1272 C C . GLN A 1 156 ? 10.612 6.110 4.941 1.00 92.81 156 GLN A C 1
ATOM 1274 O O . GLN A 1 156 ? 10.421 6.051 6.151 1.00 92.81 156 GLN A O 1
ATOM 1279 N N . GLN A 1 157 ? 10.405 7.236 4.252 1.00 93.88 157 GLN A N 1
ATOM 1280 C CA . GLN A 1 157 ? 9.937 8.482 4.877 1.00 93.88 157 GLN A CA 1
ATOM 1281 C C . GLN A 1 157 ? 8.520 8.388 5.457 1.00 93.88 157 GLN A C 1
ATOM 1283 O O . GLN A 1 157 ? 8.178 9.158 6.349 1.00 93.88 157 GLN A O 1
ATOM 1288 N N . ALA A 1 158 ? 7.682 7.488 4.938 1.00 94.44 158 ALA A N 1
ATOM 1289 C CA . ALA A 1 158 ? 6.320 7.288 5.423 1.00 94.44 158 ALA A CA 1
ATOM 1290 C C . ALA A 1 158 ? 6.252 6.432 6.700 1.00 94.44 158 ALA A C 1
ATOM 1292 O O . ALA A 1 158 ? 5.163 6.259 7.251 1.00 94.44 158 ALA A O 1
ATOM 1293 N N . GLN A 1 159 ? 7.376 5.879 7.163 1.00 93.38 159 GLN A N 1
ATOM 1294 C CA . GLN A 1 159 ? 7.415 5.122 8.408 1.00 93.38 159 GLN A CA 1
ATOM 1295 C C . GLN A 1 159 ? 7.242 6.047 9.616 1.00 93.38 159 GLN A C 1
ATOM 1297 O O . GLN A 1 159 ? 7.769 7.158 9.664 1.00 93.38 159 GLN A O 1
ATOM 1302 N N . VAL A 1 160 ? 6.486 5.568 10.603 1.00 93.81 160 VAL A N 1
ATOM 1303 C CA . VAL A 1 160 ? 6.263 6.285 11.862 1.00 93.81 160 VAL A CA 1
ATOM 1304 C C . VAL A 1 160 ? 7.551 6.280 12.678 1.00 93.81 160 VAL A C 1
ATOM 1306 O O . VAL A 1 160 ? 8.226 5.254 12.785 1.00 93.81 160 VAL A O 1
ATOM 1309 N N . ASN A 1 161 ? 7.877 7.421 13.283 1.00 94.25 161 ASN A N 1
ATOM 1310 C CA . ASN A 1 161 ? 9.076 7.538 14.099 1.00 94.25 161 ASN A CA 1
ATOM 1311 C C . ASN A 1 161 ? 8.918 6.741 15.408 1.00 94.25 161 ASN A C 1
ATOM 1313 O O . ASN A 1 161 ? 7.908 6.887 16.107 1.00 94.25 161 ASN A O 1
ATOM 1317 N N . PRO A 1 162 ? 9.914 5.928 15.801 1.00 94.50 162 PRO A N 1
ATOM 1318 C CA . PRO A 1 162 ? 9.895 5.262 17.096 1.00 94.50 162 PRO A CA 1
ATOM 1319 C C . PRO A 1 162 ? 9.802 6.271 18.247 1.00 94.50 162 PRO A C 1
ATOM 1321 O O . PRO A 1 162 ? 10.465 7.307 18.237 1.00 94.50 162 PRO A O 1
ATOM 1324 N N . GLY A 1 163 ? 8.998 5.954 19.264 1.00 95.00 163 GLY A N 1
ATOM 1325 C CA . GLY A 1 163 ? 8.817 6.815 20.439 1.00 95.00 163 GLY A CA 1
ATOM 1326 C C . GLY A 1 163 ? 7.791 7.941 20.266 1.00 95.00 163 GLY A C 1
ATOM 1327 O O . GLY A 1 163 ? 7.621 8.748 21.179 1.00 95.00 163 GLY A O 1
ATOM 1328 N N . GLU A 1 164 ? 7.079 7.998 19.139 1.00 95.38 164 GLU A N 1
ATOM 1329 C CA . GLU A 1 164 ? 5.986 8.949 18.945 1.00 95.38 164 GLU A CA 1
ATOM 1330 C C . GLU A 1 164 ? 4.822 8.696 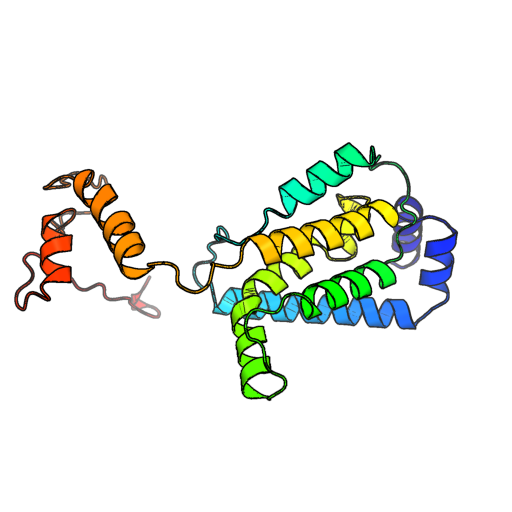19.926 1.00 95.38 164 GLU A C 1
ATOM 1332 O O . GLU A 1 164 ? 4.421 7.558 20.186 1.00 95.38 164 GLU A O 1
ATOM 1337 N N . MET A 1 165 ? 4.254 9.772 20.487 1.00 95.81 165 MET A N 1
ATOM 1338 C CA . MET A 1 165 ? 3.168 9.709 21.476 1.00 95.81 165 MET A CA 1
ATOM 1339 C C . MET A 1 165 ? 1.807 9.416 20.823 1.00 95.81 165 MET A C 1
ATOM 1341 O O . MET A 1 165 ? 0.887 10.240 20.852 1.00 95.81 165 MET A O 1
ATOM 1345 N N . VAL A 1 166 ? 1.655 8.211 20.269 1.00 96.50 166 VAL A N 1
ATOM 1346 C CA . VAL A 1 166 ? 0.464 7.792 19.509 1.00 96.50 166 VAL A CA 1
ATOM 1347 C C . VAL A 1 166 ? -0.838 7.885 20.310 1.00 96.50 166 VAL A C 1
ATOM 1349 O O . VAL A 1 166 ? -1.881 8.189 19.743 1.00 96.50 166 VAL A O 1
ATOM 1352 N N . GLY A 1 167 ? -0.795 7.681 21.632 1.00 96.50 167 GLY A N 1
ATOM 1353 C CA . GLY A 1 167 ? -1.989 7.727 22.483 1.00 96.50 167 GLY A CA 1
ATOM 1354 C C . GLY A 1 167 ? -2.605 9.125 22.588 1.00 96.50 167 GLY A C 1
ATOM 1355 O O . GLY A 1 167 ? -3.815 9.281 22.429 1.00 96.50 167 GLY A O 1
ATOM 1356 N N . ALA A 1 168 ? -1.776 10.149 22.813 1.00 95.62 168 ALA A N 1
ATOM 1357 C CA . ALA A 1 168 ? -2.240 11.533 22.895 1.00 95.62 168 ALA A CA 1
ATOM 1358 C C . ALA A 1 168 ? -2.719 12.042 21.528 1.00 95.62 168 ALA A C 1
ATOM 1360 O O . ALA A 1 168 ? -3.775 12.671 21.446 1.00 95.62 168 ALA A O 1
ATOM 1361 N N . LEU A 1 169 ? -1.985 11.708 20.460 1.00 95.62 169 LEU A N 1
ATOM 1362 C CA . LEU A 1 169 ? -2.354 12.065 19.092 1.00 95.62 169 LEU A CA 1
ATOM 1363 C C . LEU A 1 169 ? -3.696 11.434 18.698 1.00 95.62 169 LEU A C 1
ATOM 1365 O O . LEU A 1 169 ? -4.604 12.144 18.278 1.00 95.62 169 LEU A O 1
ATOM 1369 N N . ALA A 1 170 ? -3.869 10.128 18.926 1.00 95.31 170 ALA A N 1
ATOM 1370 C CA . ALA A 1 170 ? -5.118 9.429 18.631 1.00 95.31 170 ALA A CA 1
ATOM 1371 C C . ALA A 1 170 ? -6.307 9.999 19.421 1.00 95.31 170 ALA A C 1
ATOM 1373 O O . ALA A 1 170 ? -7.396 10.164 18.868 1.00 95.31 170 ALA A O 1
ATOM 1374 N N . ALA A 1 171 ? -6.106 10.344 20.699 1.00 93.69 171 ALA A N 1
ATOM 1375 C CA . ALA A 1 171 ? -7.146 10.964 21.517 1.00 93.69 171 ALA A CA 1
ATOM 1376 C C . ALA A 1 171 ? -7.589 12.325 20.951 1.00 93.69 171 ALA A C 1
ATOM 1378 O O . ALA A 1 171 ? -8.787 12.603 20.886 1.00 93.69 171 ALA A O 1
ATOM 1379 N N . GLN A 1 172 ? -6.645 13.154 20.496 1.00 94.62 172 GLN A N 1
ATOM 1380 C CA . GLN A 1 172 ? -6.944 14.441 19.864 1.00 94.62 172 GLN A CA 1
ATOM 1381 C C . GLN A 1 172 ? -7.633 14.270 18.506 1.00 94.62 172 GLN A C 1
ATOM 1383 O O . GLN A 1 172 ? -8.653 14.916 18.269 1.00 94.62 172 GLN A O 1
ATOM 1388 N N . SER A 1 173 ? -7.148 13.355 17.658 1.00 94.56 173 SER A N 1
ATOM 1389 C CA . SER A 1 173 ? -7.733 13.076 16.338 1.00 94.56 173 SER A CA 1
ATOM 1390 C C . SER A 1 173 ? -9.185 12.596 16.409 1.00 94.56 173 SER A C 1
ATOM 1392 O O . SER A 1 173 ? -9.948 12.822 15.475 1.00 94.56 173 SER A O 1
ATOM 1394 N N . LEU A 1 174 ? -9.587 11.951 17.509 1.00 89.81 174 LEU A N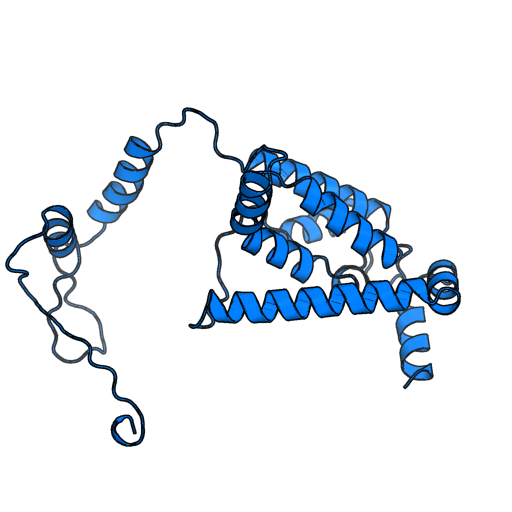 1
ATOM 1395 C CA . LEU A 1 174 ? -10.988 11.605 17.773 1.00 89.81 174 LEU A CA 1
ATOM 1396 C C . LEU A 1 174 ? -11.767 12.752 18.434 1.00 89.81 174 LEU A C 1
ATOM 1398 O O . LEU A 1 174 ? -12.952 12.936 18.153 1.00 89.81 174 LEU A O 1
ATOM 1402 N N . GLY A 1 175 ? -11.126 13.509 19.327 1.00 88.38 175 GLY A N 1
ATOM 1403 C CA . GLY A 1 175 ? -11.758 14.578 20.098 1.00 88.38 175 GLY A CA 1
ATOM 1404 C C . GLY A 1 175 ? -12.124 15.810 19.269 1.00 88.38 175 GLY A C 1
ATOM 1405 O O . GLY A 1 175 ? -13.217 16.347 19.438 1.00 88.38 175 GLY A O 1
ATOM 1406 N N . GLU A 1 176 ? -11.258 16.239 18.351 1.00 88.25 176 GLU A N 1
ATOM 1407 C CA . GLU A 1 176 ? -11.505 17.396 17.481 1.00 88.25 176 GLU A CA 1
ATOM 1408 C C . GLU A 1 176 ? -12.792 17.247 16.642 1.00 88.25 176 GLU A C 1
ATOM 1410 O O . GLU A 1 176 ? -13.682 18.094 16.791 1.00 88.25 176 GLU A O 1
ATOM 1415 N N . PRO A 1 177 ? -12.990 16.180 15.835 1.00 87.25 177 PRO A N 1
ATOM 1416 C CA . PRO A 1 177 ? -14.221 16.024 15.062 1.00 87.25 177 PRO A CA 1
ATOM 1417 C C . PRO A 1 177 ? -15.448 15.835 15.959 1.00 87.25 177 PRO A C 1
ATOM 1419 O O . PRO A 1 177 ? -16.545 16.238 15.578 1.00 87.25 177 PRO A O 1
ATOM 1422 N N . ALA A 1 178 ? -15.291 15.294 17.173 1.00 85.50 178 ALA A N 1
ATOM 1423 C CA . ALA A 1 178 ? -16.396 15.168 18.119 1.00 85.50 178 ALA A CA 1
ATOM 1424 C C . ALA A 1 178 ? -16.982 16.530 18.533 1.00 85.50 178 ALA A C 1
ATOM 1426 O O . ALA A 1 178 ? -18.181 16.607 18.795 1.00 85.50 178 ALA A O 1
ATOM 1427 N N . THR A 1 179 ? -16.186 17.608 18.536 1.00 80.31 179 THR A N 1
ATOM 1428 C CA . THR A 1 179 ? -16.693 18.975 18.781 1.00 80.31 179 THR A CA 1
ATOM 1429 C C . THR A 1 179 ? -17.549 19.506 17.631 1.00 80.31 179 THR A C 1
ATOM 1431 O O . THR A 1 179 ? -18.453 20.309 17.856 1.00 80.31 179 THR A O 1
ATOM 1434 N N . GLN A 1 180 ? -17.293 19.030 16.410 1.00 82.25 180 GLN A N 1
ATOM 1435 C CA . GLN A 1 180 ? -18.050 19.386 15.209 1.00 82.25 180 GLN A CA 1
ATOM 1436 C C . GLN A 1 180 ? -19.330 18.551 15.063 1.00 82.25 180 GLN A C 1
ATOM 1438 O O . GLN A 1 180 ? -20.254 18.947 14.351 1.00 82.25 180 GLN A O 1
ATOM 1443 N N . MET A 1 181 ? -19.420 17.399 15.738 1.00 76.56 181 MET A N 1
ATOM 1444 C CA . MET A 1 181 ? -20.640 16.597 15.757 1.00 76.56 181 MET A CA 1
ATOM 1445 C C . MET A 1 181 ? -21.741 17.332 16.527 1.00 76.56 181 MET A C 1
ATOM 1447 O O . MET A 1 181 ? -21.590 17.678 17.698 1.00 76.56 181 MET A O 1
ATOM 1451 N N . THR A 1 182 ? -22.897 17.528 15.897 1.00 65.19 182 THR A N 1
ATOM 1452 C CA . THR A 1 182 ? -24.043 18.147 16.566 1.00 65.19 182 THR A CA 1
ATOM 1453 C C . THR A 1 182 ? -24.602 17.241 17.668 1.00 65.19 182 THR A C 1
ATOM 1455 O O . THR A 1 182 ? -24.544 16.011 17.601 1.00 65.19 182 THR A O 1
ATOM 1458 N N . LEU A 1 183 ? -25.171 17.862 18.709 1.00 62.06 183 LEU A N 1
ATOM 1459 C CA . LEU A 1 183 ? -25.761 17.158 19.855 1.00 62.06 183 LEU A CA 1
ATOM 1460 C C . LEU A 1 183 ? -26.963 16.278 19.469 1.00 62.06 183 LEU A C 1
ATOM 1462 O O . LEU A 1 183 ? -27.287 15.371 20.225 1.00 62.06 183 LEU A O 1
ATOM 1466 N N . ASN A 1 184 ? -27.594 16.525 18.312 1.00 55.09 184 ASN A N 1
ATOM 1467 C CA . ASN A 1 184 ? -28.669 15.723 17.728 1.00 55.09 184 ASN A CA 1
ATOM 1468 C C . ASN A 1 184 ? -28.682 15.896 16.198 1.00 55.09 184 ASN A C 1
ATOM 1470 O O . ASN A 1 184 ? -28.844 17.013 15.708 1.00 55.09 184 ASN A O 1
ATOM 1474 N N . THR A 1 185 ? -28.591 14.810 15.430 1.00 55.94 185 THR A N 1
ATOM 1475 C CA . THR A 1 185 ? -28.813 14.837 13.975 1.00 55.94 185 THR A CA 1
ATOM 1476 C 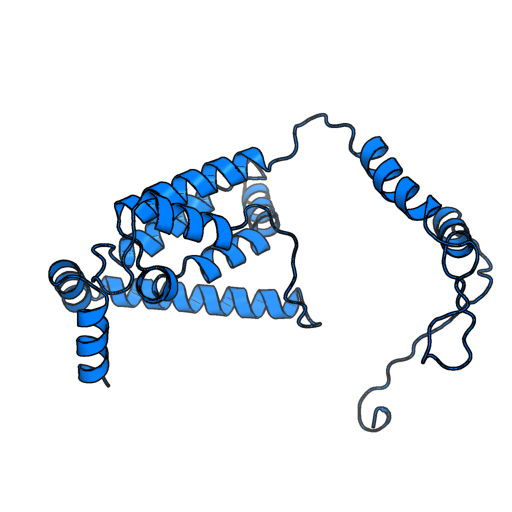C . THR A 1 185 ? -30.200 14.275 13.664 1.00 55.94 185 THR A C 1
ATOM 1478 O O . THR A 1 185 ? -30.374 13.063 13.563 1.00 55.94 185 THR A O 1
ATOM 1481 N N . PHE A 1 186 ? -31.196 15.149 13.507 1.00 53.12 186 PHE A N 1
ATOM 1482 C CA . PHE A 1 186 ? -32.565 14.768 13.117 1.00 53.12 186 PHE A CA 1
ATOM 1483 C C . PHE A 1 186 ? -32.770 14.653 11.597 1.00 53.12 186 PHE A C 1
ATOM 1485 O O . PHE A 1 186 ? -33.890 14.453 11.134 1.00 53.12 186 PHE A O 1
ATOM 1492 N N . HIS A 1 187 ? -31.703 14.754 10.803 1.00 55.84 187 HIS A N 1
ATOM 1493 C CA . HIS A 1 187 ? -31.807 14.791 9.347 1.00 55.84 187 HIS A CA 1
ATOM 1494 C C . HIS A 1 187 ? -30.914 13.734 8.695 1.00 55.84 187 HIS A C 1
ATOM 1496 O O . HIS A 1 187 ? -29.838 14.033 8.192 1.00 55.84 187 HIS A O 1
ATOM 1502 N N . PHE A 1 188 ? -31.397 12.491 8.668 1.00 53.16 188 PHE A N 1
ATOM 1503 C CA . PHE A 1 188 ? -31.097 11.575 7.568 1.00 53.16 188 PHE A CA 1
ATOM 1504 C C . PHE A 1 188 ? -32.348 11.513 6.690 1.00 53.16 188 PHE A C 1
ATOM 1506 O O . PHE A 1 188 ? -33.301 10.793 6.988 1.00 53.16 188 PHE A O 1
ATOM 1513 N N . ALA A 1 189 ? -32.386 12.331 5.636 1.00 51.09 189 ALA A N 1
ATOM 1514 C CA . ALA A 1 189 ? -33.461 12.265 4.654 1.00 51.09 189 ALA A CA 1
ATOM 1515 C C . ALA A 1 189 ? -33.436 10.879 3.983 1.00 51.09 189 ALA A C 1
ATOM 1517 O O . ALA A 1 189 ? -32.429 10.503 3.390 1.00 51.09 189 ALA A O 1
ATOM 1518 N N . GLY A 1 190 ? -34.527 10.114 4.105 1.00 57.28 190 GLY A N 1
ATOM 1519 C CA . GLY A 1 190 ? -34.703 8.833 3.406 1.00 57.28 190 GLY A CA 1
ATOM 1520 C C . GLY A 1 190 ? -34.651 7.557 4.256 1.00 57.28 190 GLY A C 1
ATOM 1521 O O . GLY A 1 190 ? -34.823 6.480 3.694 1.00 57.28 190 GLY A O 1
ATOM 1522 N N . VAL A 1 191 ? -34.475 7.629 5.583 1.00 58.78 191 VAL A N 1
ATOM 1523 C CA . VAL A 1 191 ? -34.534 6.440 6.461 1.00 58.78 191 VAL A CA 1
ATOM 1524 C C . VAL A 1 191 ? -35.775 6.518 7.352 1.00 58.78 191 VAL A C 1
ATOM 1526 O O . VAL A 1 191 ? -35.910 7.424 8.171 1.00 58.78 191 VAL A O 1
ATOM 1529 N N . SER A 1 192 ? -36.712 5.585 7.163 1.00 47.69 192 SER A N 1
ATOM 1530 C CA . SER A 1 192 ? -38.010 5.581 7.848 1.00 47.69 192 SER A CA 1
ATOM 1531 C C . SER A 1 192 ? -37.860 5.470 9.374 1.00 47.69 192 SER A C 1
ATOM 1533 O O . SER A 1 192 ? -37.271 4.513 9.879 1.00 47.69 192 SER A O 1
ATOM 1535 N N . SER A 1 193 ? -38.375 6.480 10.086 1.00 52.09 193 SER A N 1
ATOM 1536 C CA . SER A 1 193 ? -38.835 6.469 11.489 1.00 52.09 193 SER A CA 1
ATOM 1537 C C . SER A 1 193 ? -37.950 5.823 12.574 1.00 52.09 193 SER A C 1
ATOM 1539 O O . SER A 1 193 ? -38.465 5.440 13.625 1.00 52.09 193 SER A O 1
ATOM 1541 N N . LYS A 1 194 ? -36.630 5.696 12.383 1.00 56.03 194 LYS A N 1
ATOM 1542 C CA . LYS A 1 194 ? -35.701 5.247 13.435 1.00 56.03 194 LYS A CA 1
ATOM 1543 C C . LYS A 1 194 ? -34.889 6.423 13.972 1.00 56.03 194 LYS A C 1
ATOM 1545 O O . LYS A 1 194 ? -33.920 6.853 13.355 1.00 56.03 194 LYS A O 1
ATOM 1550 N N . ASN A 1 195 ? -35.249 6.887 15.170 1.00 58.34 195 ASN A N 1
ATOM 1551 C CA . ASN A 1 195 ? -34.413 7.782 15.971 1.00 58.34 195 ASN A CA 1
ATOM 1552 C C . ASN A 1 195 ? -33.210 6.994 16.514 1.00 58.34 195 ASN A C 1
ATOM 1554 O O . ASN A 1 195 ? -33.238 6.496 17.638 1.00 58.34 195 ASN A O 1
ATOM 1558 N N . VAL A 1 196 ? -32.168 6.824 15.702 1.00 60.94 196 VAL A N 1
ATOM 1559 C CA . VAL A 1 196 ? -30.885 6.285 16.170 1.00 60.94 196 VAL A CA 1
ATOM 1560 C C . VAL A 1 196 ? -30.163 7.393 16.937 1.00 60.94 196 VAL A C 1
ATOM 1562 O O . VAL A 1 196 ? -30.114 8.531 16.471 1.00 60.94 196 VAL A O 1
ATOM 1565 N N . THR A 1 197 ? -29.605 7.093 18.116 1.00 62.47 197 THR A N 1
ATOM 1566 C CA . THR A 1 197 ? -28.717 8.050 18.785 1.00 62.47 197 THR A CA 1
ATOM 1567 C C . THR A 1 197 ? -27.480 8.263 17.917 1.00 62.47 197 THR A C 1
ATOM 1569 O O . THR A 1 197 ? -26.735 7.328 17.629 1.00 62.47 197 THR A O 1
ATOM 1572 N N . LEU A 1 198 ? -27.269 9.503 17.489 1.00 73.75 198 LEU A N 1
ATOM 1573 C CA . LEU A 1 198 ? -26.147 9.938 16.660 1.00 73.75 198 LEU A CA 1
ATOM 1574 C C . LEU A 1 198 ? -25.427 11.103 17.352 1.00 73.75 198 LEU A C 1
ATOM 1576 O O . LEU A 1 198 ? -25.935 11.668 18.322 1.00 73.75 198 LEU A O 1
ATOM 1580 N N . GLY A 1 199 ? -24.231 11.445 16.875 1.00 80.69 199 GLY A N 1
ATOM 1581 C CA . GLY A 1 199 ? -23.449 12.553 17.426 1.00 80.69 199 GLY A CA 1
ATOM 1582 C C . GLY A 1 199 ? -22.846 12.271 18.806 1.00 80.69 199 GLY A C 1
ATOM 1583 O O . GLY A 1 199 ? -22.592 11.125 19.189 1.00 80.69 199 GLY A O 1
ATOM 1584 N N . VAL A 1 200 ? -22.626 13.341 19.572 1.00 83.31 200 VAL A N 1
ATOM 1585 C CA . VAL A 1 200 ? -21.970 13.303 20.893 1.00 83.31 200 VAL A CA 1
ATOM 1586 C C . VAL A 1 200 ? -22.671 12.378 21.905 1.00 83.31 200 VAL A C 1
ATOM 1588 O O . VAL A 1 200 ? -21.970 11.645 22.611 1.00 83.31 200 VAL A O 1
ATOM 1591 N N . PRO A 1 201 ? -24.020 12.319 21.995 1.00 82.50 201 PRO A N 1
ATOM 1592 C CA . PRO A 1 201 ? -24.687 11.381 22.899 1.00 82.50 201 PRO A CA 1
ATOM 1593 C C . PRO A 1 201 ? -24.325 9.918 22.625 1.00 82.50 201 PRO A C 1
ATOM 1595 O O . PRO A 1 201 ? -24.134 9.153 23.569 1.00 82.50 201 PRO A O 1
ATOM 1598 N N . ARG A 1 202 ? -24.182 9.537 21.348 1.00 85.00 202 ARG A N 1
ATOM 1599 C CA . ARG A 1 202 ? -23.792 8.177 20.958 1.00 85.00 202 ARG A CA 1
ATOM 1600 C C . ARG A 1 202 ? -22.342 7.884 21.311 1.00 85.00 202 ARG A C 1
ATOM 1602 O O . ARG A 1 202 ? -22.053 6.816 21.843 1.00 85.00 202 ARG A O 1
ATOM 1609 N N . LEU A 1 203 ? -21.451 8.844 21.070 1.00 86.94 203 LEU A N 1
ATOM 1610 C CA . LEU A 1 203 ? -20.043 8.731 21.440 1.00 86.94 203 LEU A CA 1
ATOM 1611 C C . LEU A 1 203 ? -19.885 8.503 22.953 1.00 86.94 203 LEU A C 1
ATOM 1613 O O . LEU A 1 203 ? -19.185 7.583 23.370 1.00 86.94 203 LEU A O 1
ATOM 1617 N N . LYS A 1 204 ? -20.614 9.265 23.782 1.00 86.38 204 LYS A N 1
ATOM 1618 C CA . LYS A 1 204 ? -20.614 9.103 25.245 1.00 86.38 204 LYS A CA 1
ATOM 1619 C C . LYS A 1 204 ? -21.121 7.727 25.687 1.00 86.38 204 LYS A C 1
ATOM 1621 O O . LYS A 1 204 ? -20.575 7.162 26.633 1.00 86.38 204 LYS A O 1
ATOM 1626 N N . GLU A 1 205 ? -22.161 7.200 25.041 1.00 88.31 205 GLU A N 1
ATOM 1627 C CA . GLU A 1 205 ? -22.684 5.858 25.331 1.00 88.31 205 GLU A CA 1
ATOM 1628 C C . GLU A 1 205 ? -21.666 4.755 25.017 1.00 88.31 205 GLU A C 1
ATOM 1630 O O . GLU A 1 205 ? -21.537 3.823 25.812 1.00 88.31 205 GLU A O 1
ATOM 1635 N N . ILE A 1 206 ? -20.950 4.871 23.891 1.00 90.38 206 ILE A N 1
ATOM 1636 C CA . ILE A 1 206 ? -19.936 3.900 23.456 1.00 90.38 206 ILE A CA 1
ATOM 1637 C C . ILE A 1 206 ? -18.720 3.939 24.387 1.00 90.38 206 ILE A C 1
ATOM 1639 O O . ILE A 1 206 ? -18.322 2.894 24.893 1.00 90.38 206 ILE A O 1
ATOM 1643 N N . ILE A 1 207 ? -18.175 5.128 24.673 1.00 90.38 207 ILE A N 1
ATOM 1644 C CA . ILE A 1 207 ? -16.978 5.283 25.521 1.00 90.38 207 ILE A CA 1
ATOM 1645 C C . ILE A 1 207 ? -17.225 4.767 26.945 1.00 90.38 207 ILE A C 1
ATOM 1647 O O . ILE A 1 207 ? -16.362 4.114 27.520 1.00 90.38 207 ILE A O 1
ATOM 1651 N N . ASN A 1 208 ? -18.408 5.026 27.513 1.00 91.06 208 ASN A N 1
ATOM 1652 C CA . ASN A 1 208 ? -18.743 4.576 28.870 1.00 91.06 208 ASN A CA 1
ATOM 1653 C C . ASN A 1 208 ? -19.304 3.148 28.930 1.00 91.06 208 ASN A C 1
ATOM 1655 O O . ASN A 1 208 ? -19.641 2.691 30.021 1.00 91.06 208 ASN A O 1
ATOM 1659 N N . ILE A 1 209 ? -19.458 2.466 27.787 1.00 92.12 209 ILE A N 1
ATOM 1660 C CA . ILE A 1 209 ? -19.992 1.098 27.700 1.00 92.12 209 ILE A CA 1
ATOM 1661 C C . ILE A 1 209 ? -21.324 0.988 28.475 1.00 92.12 209 ILE A C 1
ATOM 1663 O O . ILE A 1 209 ? -21.497 0.195 29.403 1.00 92.12 209 ILE A O 1
ATOM 1667 N N . SER A 1 210 ? -22.281 1.861 28.138 1.00 90.44 210 SER A N 1
ATOM 1668 C CA . SER A 1 210 ? -23.560 1.939 28.858 1.00 90.44 210 SER A CA 1
ATOM 1669 C C . SER A 1 210 ? -24.361 0.636 28.749 1.00 90.44 210 SER A C 1
ATOM 1671 O O . SER A 1 210 ? -24.661 0.171 27.650 1.00 90.44 210 SER A O 1
ATOM 1673 N N . LYS A 1 211 ? -24.806 0.090 29.891 1.00 91.00 211 LYS A N 1
ATOM 1674 C CA . LYS A 1 211 ? -25.636 -1.132 29.943 1.00 91.00 211 LYS A CA 1
ATOM 1675 C C . LYS A 1 211 ? -27.023 -0.968 29.305 1.00 91.00 211 LYS A C 1
ATOM 1677 O O . LYS A 1 211 ? -27.630 -1.960 28.919 1.00 91.00 211 LYS A O 1
ATOM 1682 N N . LYS A 1 212 ? -27.554 0.258 29.237 1.00 89.75 212 LYS A N 1
ATOM 1683 C CA . LYS A 1 212 ? -28.882 0.566 28.676 1.00 89.75 212 LYS A CA 1
ATOM 1684 C C . LYS A 1 212 ? -28.747 1.681 27.626 1.00 89.75 212 LYS A C 1
ATOM 1686 O O . LYS A 1 212 ? -28.839 2.854 27.997 1.00 89.75 212 LYS A O 1
ATOM 1691 N N . PRO A 1 213 ? -28.476 1.356 26.346 1.00 87.06 213 PRO A N 1
ATOM 1692 C CA . PRO A 1 213 ? -28.406 2.359 25.282 1.00 87.06 213 PRO A CA 1
ATOM 1693 C C . PRO A 1 213 ? -29.794 2.957 25.021 1.00 87.06 213 PRO A C 1
ATOM 1695 O O . PRO A 1 213 ? -30.796 2.248 25.110 1.00 87.06 213 PRO A O 1
ATOM 1698 N N . LYS A 1 214 ? -29.869 4.250 24.684 1.00 82.81 214 LYS A N 1
ATOM 1699 C CA . LYS A 1 214 ? -31.158 4.945 24.499 1.00 82.81 214 LYS A CA 1
ATOM 1700 C C . LYS A 1 214 ? -31.972 4.436 23.306 1.00 82.81 214 LYS A C 1
ATOM 1702 O O . LYS A 1 214 ? -33.195 4.432 23.375 1.00 82.81 214 LYS A O 1
ATOM 1707 N N . ALA A 1 215 ? -31.307 4.023 22.229 1.00 83.56 215 ALA A N 1
ATOM 1708 C CA . ALA A 1 215 ? -31.942 3.536 21.004 1.00 83.56 215 ALA A CA 1
ATOM 1709 C C . ALA A 1 215 ? -31.314 2.199 20.559 1.00 83.56 215 ALA A C 1
ATOM 1711 O O . ALA A 1 215 ? -30.478 2.182 19.651 1.00 83.56 215 ALA A O 1
ATOM 1712 N N . PRO A 1 216 ? -31.650 1.068 21.210 1.00 86.06 216 PRO A N 1
ATOM 1713 C CA . PRO A 1 216 ? -31.179 -0.241 20.775 1.00 86.06 216 PRO A CA 1
ATOM 1714 C C . PRO A 1 216 ? -31.786 -0.591 19.410 1.00 86.06 216 PRO A C 1
ATOM 1716 O O . PRO A 1 216 ? -32.974 -0.380 19.169 1.00 86.06 216 PRO A O 1
ATOM 1719 N N . SER A 1 217 ? -30.975 -1.136 18.507 1.00 84.38 217 SER A N 1
ATOM 1720 C CA . SER A 1 217 ? -31.439 -1.590 17.196 1.00 84.38 217 SER A CA 1
ATOM 1721 C C . SER A 1 217 ? -30.716 -2.864 16.773 1.00 84.38 217 SER A C 1
ATOM 1723 O O . SER A 1 217 ? -29.580 -3.105 17.177 1.00 84.38 217 SER A O 1
ATOM 1725 N N . LEU A 1 218 ? -31.403 -3.679 15.974 1.00 88.50 218 LEU A N 1
ATOM 1726 C CA . LEU A 1 218 ? -30.892 -4.910 15.387 1.00 88.50 218 LEU A CA 1
ATOM 1727 C C . LEU A 1 218 ? -31.175 -4.870 13.881 1.00 88.50 218 LEU A C 1
ATOM 1729 O O . LEU A 1 218 ? -32.295 -4.548 13.471 1.00 88.50 218 LEU A O 1
ATOM 1733 N N . THR A 1 219 ? -30.171 -5.202 13.075 1.00 87.38 219 THR A N 1
ATOM 1734 C CA . THR A 1 219 ? -30.316 -5.404 11.630 1.00 87.38 219 THR A CA 1
ATOM 1735 C C . THR A 1 219 ? -30.268 -6.902 11.362 1.00 87.38 219 THR A C 1
ATOM 1737 O O . THR A 1 219 ? -29.249 -7.536 11.625 1.00 87.38 219 THR A O 1
ATOM 1740 N N . VAL A 1 220 ? -31.372 -7.471 10.874 1.00 90.94 220 VAL A N 1
ATOM 1741 C CA . VAL A 1 220 ? -31.471 -8.896 10.529 1.00 90.94 220 VAL A CA 1
ATOM 1742 C C . VAL A 1 220 ? -31.402 -9.029 9.015 1.00 90.94 220 VAL A C 1
ATOM 1744 O O . VAL A 1 220 ? -32.260 -8.502 8.311 1.00 90.94 220 VAL A O 1
ATOM 1747 N N . PHE A 1 221 ? -30.377 -9.722 8.525 1.00 90.62 221 PHE A N 1
ATOM 1748 C CA . PHE A 1 221 ? -30.247 -10.060 7.111 1.00 90.62 221 PHE A CA 1
ATOM 1749 C C . PHE A 1 221 ? -30.962 -11.384 6.840 1.00 90.62 221 PHE A C 1
ATOM 1751 O O . PHE A 1 221 ? -30.771 -12.355 7.571 1.00 90.62 221 PHE A O 1
ATOM 1758 N N . LEU A 1 222 ? -31.792 -11.419 5.799 1.00 92.88 222 LEU A N 1
ATOM 1759 C CA . LEU A 1 222 ? -32.483 -12.629 5.355 1.00 92.88 222 LEU A CA 1
ATOM 1760 C C . LEU A 1 222 ? -31.663 -13.321 4.258 1.00 92.88 222 LEU A C 1
ATOM 1762 O O . LEU A 1 222 ? -30.912 -12.670 3.531 1.00 92.88 222 LEU A O 1
ATOM 1766 N N . THR A 1 223 ? -31.810 -14.638 4.126 1.00 92.19 223 THR A N 1
ATOM 1767 C CA . THR A 1 223 ? -31.148 -15.441 3.087 1.00 92.19 223 THR A CA 1
ATOM 1768 C C . THR A 1 223 ? -32.177 -16.187 2.230 1.00 92.19 223 THR A C 1
ATOM 1770 O O . THR A 1 223 ? -33.291 -16.479 2.669 1.00 92.19 223 THR A O 1
ATOM 1773 N N . GLY A 1 224 ? -31.815 -16.500 0.982 1.00 87.56 224 GLY A N 1
ATOM 1774 C CA . GLY A 1 224 ? -32.652 -17.296 0.076 1.00 87.56 224 GLY A CA 1
ATOM 1775 C C . GLY A 1 224 ? -33.920 -16.578 -0.403 1.00 87.56 224 GLY A C 1
ATOM 1776 O O . GLY A 1 224 ? -33.904 -15.381 -0.677 1.00 87.56 224 GLY A O 1
ATOM 1777 N N . VAL A 1 225 ? -35.026 -17.323 -0.526 1.00 81.75 225 VAL A N 1
ATOM 1778 C CA . VAL A 1 225 ? -36.319 -16.817 -1.039 1.00 81.75 225 VAL A CA 1
ATOM 1779 C C . VAL A 1 225 ? -36.913 -15.729 -0.135 1.00 81.75 225 VAL A C 1
ATOM 1781 O O . VAL A 1 225 ? -37.604 -14.846 -0.624 1.00 81.75 225 VAL A O 1
ATOM 1784 N N . ALA A 1 226 ? -36.596 -15.750 1.162 1.00 72.31 226 ALA A N 1
ATOM 1785 C CA . ALA A 1 226 ? -37.080 -14.774 2.137 1.00 72.31 226 ALA A CA 1
ATOM 1786 C C . ALA A 1 226 ? -36.448 -13.373 1.992 1.00 72.31 226 ALA A C 1
ATOM 1788 O O . ALA A 1 226 ? -36.915 -12.438 2.631 1.00 72.31 226 ALA A O 1
ATOM 1789 N N . ALA A 1 227 ? -35.387 -13.224 1.188 1.00 67.00 227 ALA A N 1
ATOM 1790 C CA . ALA A 1 227 ? -34.711 -11.949 0.936 1.00 67.00 227 ALA A CA 1
ATOM 1791 C C . ALA A 1 227 ? -35.162 -11.244 -0.362 1.00 67.00 227 ALA A C 1
ATOM 1793 O O . ALA A 1 227 ? -34.605 -10.196 -0.691 1.00 67.00 227 ALA A O 1
ATOM 1794 N N . ARG A 1 228 ? -36.101 -11.837 -1.118 1.00 49.84 228 ARG A N 1
ATOM 1795 C CA . ARG A 1 228 ? -36.695 -11.242 -2.326 1.00 49.84 228 ARG A CA 1
ATOM 1796 C C . ARG A 1 228 ? -37.870 -10.332 -2.004 1.00 49.84 228 ARG A C 1
ATOM 1798 O O . ARG A 1 228 ? -38.659 -10.694 -1.106 1.00 49.84 228 ARG A O 1
#

InterPro domains:
  IPR007075 RNA polymerase Rpb1, domain 6 [PF04992] (8-158)
  IPR045867 DNA-directed RNA polymerase, subunit beta-prime [PTHR19376] (65-223)

Foldseek 3Di:
DVVVVLVVLVQQADPVLSCVVVVDPVLVVLLVVLVVVLVVLVVVVCVVCVVPDPDDDDFDPLVVLLVVLCVVVVADLRHYAHDHQVLLSVLLVVLLVLLADQDDPDPVSVVVRCVVCSVVNSVSSVCSHSCCVRNVSVDYPVSSNVSSVVCSVRSVVPDDDPPDPVVVVVVVVVVVVLVVFDQADPDPPPDPDARDRDGPLVVVCVVVVDPDDPGDDDDDADDDPVND

pLDDT: mean 86.58, std 12.88, range [29.91, 96.5]